Protein AF-A0A8E6EZZ9-F1 (afdb_monomer)

pLDDT: mean 71.55, std 16.79, range [27.94, 92.38]

Organism: NCBI:txid1123043

Nearest PDB structures (foldseek):
  5f4y-assembly1_A  TM=1.759E-01  e=3.821E+00  Homo sapiens

Radius of gyration: 21.79 Å; Cα contacts (8 Å, |Δi|>4): 211; chains: 1; bounding box: 52×50×62 Å

Secondary structure (DSSP, 8-state):
-PPP--SSTT--SSHHHHHHHHHTTTSHHHHHHHHHHHHHHHHHHHHHHHHHH--HHHHHHHHHHHHHHHHTTTTTT--GGG--HHHHHHHHHHHHHHHHHHHHTS------SS-------GGGTT--HHHHHHHHHHHHHHHHHHHHHHHHHHH---HHHHHHHHHH-TT--HHHHHHHHHHHHTS---HHHHHHHHHHHHHHHHHHHHHHHHHHTTS--HHHHHHHHHHTT-HHHHHHHHHHHHHHHHHH--

Foldseek 3Di:
DDDPPPPPLPLALPVVLLLVLLVCLVPPVSLVVLVVLCVLCLQLQLQLLCVQVVDNVVSVVLSVVLSVCSSNSLCNVPDSSPHYVLVVSVLSSLVSVLVVVVCVVPDDDDDDDHDPDRDPDPSSVPRDPVSSLQSSLVSLLVQLLVVLVVVCVVVVQCLSVLQVVCVVPVPDALQVSQVVVCVVSVHRGHSVNSVVSPVVSLLSSLVSSLVSLCVNSPNGDLVSSLVVCVSSVNNVSNVVNSVVVVVVVVVVVD

Structure (mmCIF, N/CA/C/O backbone):
data_AF-A0A8E6EZZ9-F1
#
_entry.id   AF-A0A8E6EZZ9-F1
#
loop_
_atom_site.group_PDB
_atom_site.id
_atom_site.type_symbol
_atom_site.label_atom_id
_atom_site.label_alt_id
_atom_site.label_comp_id
_atom_site.label_asym_id
_atom_site.label_entity_id
_atom_site.label_seq_id
_atom_site.pdbx_PDB_ins_code
_atom_site.Cartn_x
_atom_site.Cartn_y
_atom_site.Cartn_z
_atom_site.occupancy
_atom_site.B_iso_or_equiv
_atom_site.auth_seq_id
_atom_site.auth_comp_id
_atom_site.auth_asym_id
_atom_site.auth_atom_id
_atom_site.pdbx_PDB_model_num
ATOM 1 N N . MET A 1 1 ? 20.547 35.759 -5.762 1.00 32.03 1 MET A N 1
ATOM 2 C CA . MET A 1 1 ? 21.234 34.456 -5.624 1.00 32.03 1 MET A CA 1
ATOM 3 C C . MET A 1 1 ? 20.222 33.365 -5.923 1.00 32.03 1 MET A C 1
ATOM 5 O O . MET A 1 1 ? 19.242 33.298 -5.190 1.00 32.03 1 MET A O 1
ATOM 9 N N . PRO A 1 2 ? 20.380 32.578 -6.996 1.00 30.17 2 PRO A N 1
ATOM 10 C CA . PRO A 1 2 ? 19.513 31.434 -7.236 1.00 30.17 2 PRO A CA 1
ATOM 11 C C . PRO A 1 2 ? 19.897 30.315 -6.262 1.00 30.17 2 PRO A C 1
ATOM 13 O O . PRO A 1 2 ? 21.067 29.949 -6.152 1.00 30.17 2 PRO A O 1
ATOM 16 N N . ILE A 1 3 ? 18.913 29.819 -5.518 1.00 27.94 3 ILE A N 1
ATOM 17 C CA . ILE A 1 3 ? 19.055 28.654 -4.645 1.00 27.94 3 ILE A CA 1
ATOM 18 C C . ILE A 1 3 ? 19.320 27.451 -5.564 1.00 27.94 3 ILE A C 1
ATOM 20 O O . ILE A 1 3 ? 18.521 27.217 -6.474 1.00 27.94 3 ILE A O 1
ATOM 24 N N . PRO A 1 4 ? 20.431 26.713 -5.407 1.00 30.20 4 PRO A N 1
ATOM 25 C CA . PRO A 1 4 ? 20.703 25.556 -6.246 1.00 30.20 4 PRO A CA 1
ATOM 26 C C . PRO A 1 4 ? 19.628 24.491 -6.005 1.00 30.20 4 PRO A C 1
ATOM 28 O O . PRO A 1 4 ? 19.493 23.957 -4.906 1.00 30.20 4 PRO A O 1
ATOM 31 N N . ASN A 1 5 ? 18.875 24.189 -7.061 1.00 32.84 5 ASN A N 1
ATOM 32 C CA . ASN A 1 5 ? 17.742 23.264 -7.103 1.00 32.84 5 ASN A CA 1
ATOM 33 C C . ASN A 1 5 ? 18.183 21.780 -7.061 1.00 32.84 5 ASN A C 1
ATOM 35 O O . ASN A 1 5 ? 17.617 20.935 -7.743 1.00 32.84 5 ASN A O 1
ATOM 39 N N . ASN A 1 6 ? 19.239 21.466 -6.303 1.00 34.09 6 ASN A N 1
ATOM 40 C CA . ASN A 1 6 ? 19.975 20.198 -6.374 1.00 34.09 6 ASN A CA 1
ATOM 41 C C . ASN A 1 6 ? 19.848 19.344 -5.098 1.00 34.09 6 ASN A C 1
ATOM 43 O O . ASN A 1 6 ? 20.800 18.684 -4.691 1.00 34.09 6 ASN A O 1
ATOM 47 N N . ARG A 1 7 ? 18.697 19.406 -4.416 1.00 33.53 7 ARG A N 1
ATOM 48 C CA . ARG A 1 7 ? 18.411 18.587 -3.217 1.00 33.53 7 ARG A CA 1
ATOM 49 C C . ARG A 1 7 ? 17.156 17.716 -3.324 1.00 33.53 7 ARG A C 1
ATOM 51 O O . ARG A 1 7 ? 16.819 17.042 -2.365 1.00 33.53 7 ARG A O 1
ATOM 58 N N . LEU A 1 8 ? 16.494 17.701 -4.482 1.00 34.91 8 LEU A N 1
ATOM 59 C CA . LEU A 1 8 ? 15.301 16.877 -4.736 1.00 34.91 8 LEU A CA 1
ATOM 60 C C . LEU A 1 8 ? 15.611 15.624 -5.575 1.00 34.91 8 LEU A C 1
ATOM 62 O O . LEU A 1 8 ? 14.828 14.686 -5.595 1.00 34.91 8 LEU A O 1
ATOM 66 N N . SER A 1 9 ? 16.780 15.578 -6.221 1.00 32.00 9 SER A N 1
ATOM 67 C CA . SER A 1 9 ? 17.289 14.433 -6.992 1.00 32.00 9 SER A CA 1
ATOM 68 C C . SER A 1 9 ? 17.940 13.340 -6.130 1.00 32.00 9 SER A C 1
ATOM 70 O O . SER A 1 9 ? 18.427 12.353 -6.667 1.00 32.00 9 SER A O 1
ATOM 72 N N . ALA A 1 10 ? 17.950 13.502 -4.804 1.00 37.16 10 ALA A N 1
ATOM 73 C CA . ALA A 1 10 ? 18.562 12.564 -3.861 1.00 37.16 10 ALA A CA 1
ATOM 74 C C . ALA A 1 10 ? 17.533 11.824 -2.991 1.00 37.16 10 ALA A C 1
ATOM 76 O O . ALA A 1 10 ? 17.893 11.280 -1.952 1.00 37.16 10 ALA A O 1
ATOM 77 N N . ILE A 1 11 ? 16.259 11.814 -3.396 1.00 31.91 11 ILE A N 1
ATOM 78 C CA . ILE A 1 11 ? 15.216 11.050 -2.711 1.00 31.91 11 ILE A CA 1
ATOM 79 C C . ILE A 1 11 ? 15.359 9.599 -3.161 1.00 31.91 11 ILE A C 1
ATOM 81 O O . ILE A 1 11 ? 14.897 9.175 -4.221 1.00 31.91 11 ILE A O 1
ATOM 85 N N . ASN A 1 12 ? 16.135 8.878 -2.364 1.00 42.16 12 ASN A N 1
ATOM 86 C CA . ASN A 1 12 ? 16.573 7.518 -2.579 1.00 42.16 12 ASN A CA 1
ATOM 87 C C . ASN A 1 12 ? 15.378 6.589 -2.275 1.00 42.16 12 ASN A C 1
ATOM 89 O O . ASN A 1 12 ? 15.223 6.090 -1.167 1.00 42.16 12 ASN A O 1
ATOM 93 N N . THR A 1 13 ? 14.537 6.268 -3.267 1.00 47.09 13 THR A N 1
ATOM 94 C CA . THR A 1 13 ? 14.068 4.867 -3.343 1.00 47.09 13 THR A CA 1
ATOM 95 C C . THR A 1 13 ? 15.338 4.041 -3.272 1.00 47.09 13 THR A C 1
ATOM 97 O O . THR A 1 13 ? 16.182 4.338 -4.099 1.00 47.09 13 THR A O 1
ATOM 100 N N . SER A 1 14 ? 15.530 3.136 -2.307 1.00 52.50 14 SER A N 1
ATOM 101 C CA . SER A 1 14 ? 16.819 2.504 -1.951 1.00 52.50 14 SER A CA 1
ATOM 102 C C . SER A 1 14 ? 17.581 1.861 -3.129 1.00 52.50 14 SER A C 1
ATOM 104 O O . SER A 1 14 ? 17.707 0.649 -3.294 1.00 52.50 14 SER A O 1
ATOM 106 N N . TRP A 1 15 ? 18.124 2.724 -3.981 1.00 53.91 15 TRP A N 1
ATOM 107 C CA . TRP A 1 15 ? 18.680 2.452 -5.296 1.00 53.91 15 TRP A CA 1
ATOM 108 C C . TRP A 1 15 ? 20.009 1.748 -5.141 1.00 53.91 15 TRP A C 1
ATOM 110 O O . TRP A 1 15 ? 20.355 0.867 -5.919 1.00 53.91 15 TRP A O 1
ATOM 120 N N . GLN A 1 16 ? 20.745 2.130 -4.099 1.00 53.28 16 GLN A N 1
ATOM 121 C CA . GLN A 1 16 ? 21.989 1.490 -3.713 1.00 53.28 16 GLN A CA 1
ATOM 122 C C . GLN A 1 16 ? 21.763 0.034 -3.309 1.00 53.28 16 GLN A C 1
ATOM 124 O O . GLN A 1 16 ? 22.582 -0.802 -3.672 1.00 53.28 16 GLN A O 1
ATOM 129 N N . GLN A 1 17 ? 20.652 -0.290 -2.642 1.00 58.03 17 GLN A N 1
ATOM 130 C CA . GLN A 1 17 ? 20.351 -1.666 -2.248 1.00 58.03 17 GLN A CA 1
ATOM 131 C C . GLN A 1 17 ? 19.795 -2.489 -3.414 1.00 58.03 17 GLN A C 1
ATOM 133 O O . GLN A 1 17 ? 20.215 -3.625 -3.593 1.00 58.03 17 GLN A O 1
ATOM 138 N N . ILE A 1 18 ? 18.949 -1.913 -4.278 1.00 59.53 18 ILE A N 1
ATOM 139 C CA . ILE A 1 18 ? 18.488 -2.574 -5.516 1.00 59.53 18 ILE A CA 1
ATOM 140 C C . ILE A 1 18 ? 19.665 -2.829 -6.470 1.00 59.53 18 ILE A C 1
ATOM 142 O O . ILE A 1 18 ? 19.747 -3.876 -7.116 1.00 59.53 18 ILE A O 1
ATOM 146 N N . ARG A 1 19 ? 20.606 -1.884 -6.553 1.00 61.38 19 ARG A N 1
ATOM 147 C CA . ARG A 1 19 ? 21.839 -2.027 -7.330 1.00 61.38 19 ARG A CA 1
ATOM 148 C C . ARG A 1 19 ? 22.789 -3.038 -6.698 1.00 61.38 19 ARG A C 1
ATOM 150 O O . ARG A 1 19 ? 23.360 -3.833 -7.432 1.00 61.38 19 ARG A O 1
ATOM 157 N N . ALA A 1 20 ? 22.937 -3.041 -5.373 1.00 61.84 20 ALA A N 1
ATOM 158 C CA . ALA A 1 20 ? 23.712 -4.055 -4.662 1.00 61.84 20 ALA A CA 1
ATOM 159 C C . ALA A 1 20 ? 23.122 -5.452 -4.898 1.00 61.84 20 ALA A C 1
ATOM 161 O O . ALA A 1 20 ? 23.836 -6.328 -5.361 1.00 61.84 20 ALA A O 1
ATOM 162 N N . ALA A 1 21 ? 21.806 -5.623 -4.743 1.00 63.06 21 ALA A N 1
ATOM 163 C CA . ALA A 1 21 ? 21.106 -6.875 -5.027 1.00 63.06 21 ALA A CA 1
ATOM 164 C C . ALA A 1 21 ? 21.245 -7.332 -6.491 1.00 63.06 21 ALA A C 1
ATOM 166 O O . ALA A 1 21 ? 21.372 -8.525 -6.749 1.00 63.06 21 ALA A O 1
ATOM 167 N N . ASN A 1 22 ? 21.261 -6.401 -7.454 1.00 62.62 22 ASN A N 1
ATOM 168 C CA . ASN A 1 22 ? 21.508 -6.708 -8.870 1.00 62.62 22 ASN A CA 1
ATOM 169 C C . ASN A 1 22 ? 22.978 -7.032 -9.184 1.00 62.62 22 ASN A C 1
ATOM 171 O O . ASN A 1 22 ? 23.252 -7.872 -10.044 1.00 62.62 22 ASN A O 1
ATOM 175 N N . ASN A 1 23 ? 23.925 -6.363 -8.524 1.00 64.19 23 ASN A N 1
ATOM 176 C CA . ASN A 1 23 ? 25.354 -6.659 -8.647 1.00 64.19 23 ASN A CA 1
ATOM 177 C C . ASN A 1 23 ? 25.674 -8.031 -8.040 1.00 64.19 23 ASN A C 1
ATOM 179 O O . ASN A 1 23 ? 26.426 -8.799 -8.633 1.00 64.19 23 ASN A O 1
ATOM 183 N N . ASP A 1 24 ? 25.014 -8.352 -6.931 1.00 66.44 24 ASP A N 1
ATOM 184 C CA . ASP A 1 24 ? 25.111 -9.606 -6.194 1.00 66.44 24 ASP A CA 1
ATOM 185 C C . ASP A 1 24 ? 24.019 -10.607 -6.610 1.00 66.44 24 ASP A C 1
ATOM 187 O O . ASP A 1 24 ? 23.709 -11.531 -5.865 1.00 66.44 24 ASP A O 1
ATOM 191 N N . ALA A 1 25 ? 23.421 -10.468 -7.801 1.00 62.41 25 ALA A N 1
ATOM 192 C CA . ALA A 1 25 ? 22.341 -11.352 -8.272 1.00 62.41 25 ALA A CA 1
ATOM 193 C C . ALA A 1 25 ? 22.774 -12.827 -8.425 1.00 62.41 25 ALA A C 1
ATOM 195 O O . ALA A 1 25 ? 21.942 -13.730 -8.564 1.00 62.41 25 ALA A O 1
ATOM 196 N N . ASP A 1 26 ? 24.081 -13.082 -8.404 1.00 65.62 26 ASP A N 1
ATOM 197 C CA . ASP A 1 26 ? 24.664 -14.421 -8.388 1.00 65.62 26 ASP A CA 1
ATOM 198 C C . ASP A 1 26 ? 24.813 -14.988 -6.961 1.00 65.62 26 ASP A C 1
ATOM 200 O O . ASP A 1 26 ? 24.981 -16.199 -6.801 1.00 65.62 26 ASP A O 1
ATOM 204 N N . LEU A 1 27 ? 24.678 -14.146 -5.929 1.00 73.12 27 LEU A N 1
ATOM 205 C CA . LEU A 1 27 ? 24.668 -14.524 -4.517 1.00 73.12 27 LEU A CA 1
ATOM 206 C C . LEU A 1 27 ? 23.234 -14.819 -4.019 1.00 73.12 27 LEU A C 1
ATOM 208 O O . LEU A 1 27 ? 22.269 -14.199 -4.483 1.00 73.12 27 LEU A O 1
ATOM 212 N N . PRO A 1 28 ? 23.057 -15.751 -3.061 1.00 70.44 28 PRO A N 1
ATOM 213 C CA . PRO A 1 28 ? 21.750 -16.067 -2.472 1.00 70.44 28 PRO A CA 1
ATOM 214 C C . PRO A 1 28 ? 21.018 -14.850 -1.887 1.00 70.44 28 PRO A C 1
ATOM 216 O O . PRO A 1 28 ? 19.799 -14.723 -2.030 1.00 70.44 28 PRO A O 1
ATOM 219 N N . GLU A 1 29 ? 21.754 -13.939 -1.260 1.00 66.81 29 GLU A N 1
ATOM 220 C CA . GLU A 1 29 ? 21.230 -12.739 -0.612 1.00 66.81 29 GLU A CA 1
ATOM 221 C C . GLU A 1 29 ? 20.694 -11.739 -1.645 1.00 66.81 29 GLU A C 1
ATOM 223 O O . GLU A 1 29 ? 19.571 -11.250 -1.506 1.00 66.81 29 GLU A O 1
ATOM 228 N N . GLY A 1 30 ? 21.442 -11.504 -2.730 1.00 67.62 30 GLY A N 1
ATOM 229 C CA . GLY A 1 30 ? 21.012 -10.632 -3.826 1.00 67.62 30 GLY A CA 1
ATOM 230 C C . GLY A 1 30 ? 19.779 -11.173 -4.548 1.00 67.62 30 GLY A C 1
ATOM 231 O O . GLY A 1 30 ? 18.834 -10.429 -4.809 1.00 67.62 30 GLY A O 1
ATOM 232 N N . ARG A 1 31 ? 19.711 -12.494 -4.776 1.00 70.12 31 ARG A N 1
ATOM 233 C CA . ARG A 1 31 ? 18.505 -13.139 -5.332 1.00 70.12 31 ARG A CA 1
ATOM 234 C C . ARG A 1 31 ? 17.294 -12.988 -4.427 1.00 70.12 31 ARG A C 1
ATOM 236 O O . ARG A 1 31 ? 16.209 -12.713 -4.926 1.00 70.12 31 ARG A O 1
ATOM 243 N N . THR A 1 32 ? 17.469 -13.160 -3.120 1.00 70.44 32 THR A N 1
ATOM 244 C CA . THR A 1 32 ? 16.378 -13.017 -2.146 1.00 70.44 32 THR A CA 1
ATOM 245 C C . THR A 1 32 ? 15.826 -11.592 -2.157 1.00 70.44 32 THR A C 1
ATOM 247 O O . THR A 1 32 ? 14.614 -11.408 -2.229 1.00 70.44 32 THR A O 1
ATOM 250 N N . ALA A 1 33 ? 16.702 -10.586 -2.186 1.00 67.69 33 ALA A N 1
ATOM 251 C CA . ALA A 1 33 ? 16.294 -9.188 -2.294 1.00 67.69 33 ALA A CA 1
ATOM 252 C C . ALA A 1 33 ? 15.564 -8.891 -3.620 1.00 67.69 33 ALA A C 1
ATOM 254 O O . ALA A 1 33 ? 14.541 -8.211 -3.623 1.00 67.69 33 ALA A O 1
ATOM 255 N N . LEU A 1 34 ? 16.028 -9.444 -4.749 1.00 71.44 34 LEU A N 1
ATOM 256 C CA . LEU A 1 34 ? 15.337 -9.306 -6.039 1.00 71.44 34 LEU A CA 1
ATOM 257 C C . LEU A 1 34 ? 13.950 -9.962 -6.039 1.00 71.44 34 LEU A C 1
ATOM 259 O O . LEU A 1 34 ? 13.014 -9.395 -6.598 1.00 71.44 34 LEU A O 1
ATOM 263 N N . TRP A 1 35 ? 13.802 -11.121 -5.397 1.00 74.50 35 TRP A N 1
ATOM 264 C CA . TRP A 1 35 ? 12.505 -11.777 -5.230 1.00 74.50 35 TRP A CA 1
ATOM 265 C C . TRP A 1 35 ? 11.544 -10.949 -4.381 1.00 74.50 35 TRP A C 1
ATOM 267 O O . TRP A 1 35 ? 10.403 -10.763 -4.789 1.00 74.50 35 TRP A O 1
ATOM 277 N N . GLN A 1 36 ? 12.009 -10.385 -3.266 1.00 70.56 36 GLN A N 1
ATOM 278 C CA . GLN A 1 36 ? 11.193 -9.501 -2.426 1.00 70.56 36 GLN A CA 1
ATOM 279 C C . GLN A 1 36 ? 10.719 -8.265 -3.197 1.00 70.56 36 GLN A C 1
ATOM 281 O O . GLN A 1 36 ? 9.556 -7.884 -3.106 1.00 70.56 36 GLN A O 1
ATOM 286 N N . LEU A 1 37 ? 11.591 -7.666 -4.013 1.00 70.69 37 LEU A N 1
ATOM 287 C CA . LEU A 1 37 ? 11.214 -6.550 -4.882 1.00 70.69 37 LEU A CA 1
ATOM 288 C C . LEU A 1 37 ? 10.193 -6.982 -5.942 1.00 70.69 37 LEU A C 1
ATOM 290 O O . LEU A 1 37 ? 9.255 -6.242 -6.232 1.00 70.69 37 LEU A O 1
ATOM 294 N N . LEU A 1 38 ? 10.343 -8.175 -6.518 1.00 75.75 38 LEU A N 1
ATOM 295 C CA . LEU A 1 38 ? 9.386 -8.689 -7.492 1.00 75.75 38 LEU A CA 1
ATOM 296 C C . LEU A 1 38 ? 8.020 -8.982 -6.857 1.00 75.75 38 LEU A C 1
ATOM 298 O O . LEU A 1 38 ? 7.011 -8.611 -7.444 1.00 75.75 38 LEU A O 1
ATOM 302 N N . GLU A 1 39 ? 7.965 -9.588 -5.670 1.00 73.62 39 GLU A N 1
ATOM 303 C CA . GLU A 1 39 ? 6.711 -9.800 -4.927 1.00 73.62 39 GLU A CA 1
ATOM 304 C C . GLU A 1 39 ? 6.018 -8.470 -4.623 1.00 73.62 39 GLU A C 1
ATOM 306 O O . GLU A 1 39 ? 4.806 -8.322 -4.771 1.00 73.62 39 GLU A O 1
ATOM 311 N N . LEU A 1 40 ? 6.814 -7.472 -4.263 1.00 68.12 40 LEU A N 1
ATOM 312 C CA . LEU A 1 40 ? 6.332 -6.158 -3.898 1.00 68.12 40 LEU A CA 1
ATOM 313 C C . LEU A 1 40 ? 5.787 -5.354 -5.085 1.00 68.12 40 LEU A C 1
ATOM 315 O O . LEU A 1 40 ? 4.769 -4.670 -4.963 1.00 68.12 40 LEU A O 1
ATOM 319 N N . TYR A 1 41 ? 6.473 -5.384 -6.225 1.00 71.69 41 TYR A N 1
ATOM 320 C CA . TYR A 1 41 ? 6.090 -4.590 -7.393 1.00 71.69 41 TYR A CA 1
ATOM 321 C C . TYR A 1 41 ? 5.258 -5.376 -8.410 1.00 71.69 41 TYR A C 1
ATOM 323 O O . TYR A 1 41 ? 4.584 -4.756 -9.231 1.00 71.69 41 TYR A O 1
ATOM 331 N N . GLY A 1 42 ? 5.252 -6.707 -8.339 1.00 74.38 42 GLY A N 1
ATOM 332 C CA . GLY A 1 42 ? 4.592 -7.601 -9.291 1.00 74.38 42 GLY A CA 1
ATOM 333 C C . GLY A 1 42 ? 3.101 -7.319 -9.435 1.00 74.38 42 GLY A C 1
ATOM 334 O O . GLY A 1 42 ? 2.635 -7.103 -10.550 1.00 74.38 42 GLY A O 1
ATOM 335 N N . GLY A 1 43 ? 2.373 -7.186 -8.321 1.00 75.69 43 GLY A N 1
ATOM 336 C CA . GLY A 1 43 ? 0.933 -6.894 -8.356 1.00 75.69 43 GLY A CA 1
ATOM 337 C C . GLY A 1 43 ? 0.599 -5.558 -9.035 1.00 75.69 43 GLY A C 1
ATOM 338 O O . GLY A 1 43 ? -0.331 -5.466 -9.840 1.00 75.69 43 GLY A O 1
ATOM 339 N N . ALA A 1 44 ? 1.402 -4.520 -8.784 1.00 76.06 44 ALA A N 1
ATOM 340 C CA . ALA A 1 44 ? 1.231 -3.227 -9.444 1.00 76.06 44 ALA A CA 1
ATOM 341 C C . ALA A 1 44 ? 1.583 -3.284 -10.940 1.00 76.06 44 ALA A C 1
ATOM 343 O O . ALA A 1 44 ? 0.889 -2.674 -11.755 1.00 76.06 44 ALA A O 1
ATOM 344 N N . VAL A 1 45 ? 2.631 -4.033 -11.300 1.00 81.38 45 VAL A N 1
ATOM 345 C CA . VAL A 1 45 ? 3.044 -4.270 -12.690 1.00 81.38 45 VAL A CA 1
ATOM 346 C C . VAL A 1 45 ? 1.944 -4.998 -13.463 1.00 81.38 45 VAL A C 1
ATOM 348 O O . VAL A 1 45 ? 1.568 -4.543 -14.540 1.00 81.38 45 VAL A O 1
ATOM 351 N N . GLU A 1 46 ? 1.386 -6.074 -12.910 1.00 82.38 46 GLU A N 1
ATOM 352 C CA . GLU A 1 46 ? 0.308 -6.849 -13.533 1.00 82.38 46 GLU A CA 1
ATOM 353 C C . GLU A 1 46 ? -0.943 -6.000 -13.776 1.00 82.38 46 GLU A C 1
ATOM 355 O O . GLU A 1 46 ? -1.451 -5.959 -14.898 1.00 82.38 46 GLU A O 1
ATOM 360 N N . ARG A 1 47 ? -1.412 -5.254 -12.762 1.00 79.31 47 ARG A N 1
ATOM 361 C CA . ARG A 1 47 ? -2.577 -4.359 -12.915 1.00 79.31 47 ARG A CA 1
ATOM 362 C C . ARG A 1 47 ? -2.347 -3.293 -13.970 1.00 79.31 47 ARG A C 1
ATOM 364 O O . ARG A 1 47 ? -3.241 -3.005 -14.767 1.00 79.31 47 ARG A O 1
ATOM 371 N N . TYR A 1 48 ? -1.155 -2.711 -13.973 1.00 80.62 48 TYR A N 1
ATOM 372 C CA . TYR A 1 48 ? -0.791 -1.713 -14.959 1.00 80.62 48 TYR A CA 1
ATOM 373 C C . TYR A 1 48 ? -0.772 -2.307 -16.376 1.00 80.62 48 TYR A C 1
ATOM 375 O O . TYR A 1 48 ? -1.367 -1.730 -17.288 1.00 80.62 48 TYR A O 1
ATOM 383 N N . LEU A 1 49 ? -0.145 -3.473 -16.568 1.00 84.12 49 LEU A N 1
ATOM 384 C CA . LEU A 1 49 ? -0.097 -4.157 -17.861 1.00 84.12 49 LEU A CA 1
ATOM 385 C C . LEU A 1 49 ? -1.504 -4.514 -18.346 1.00 84.12 49 LEU A C 1
ATOM 387 O O . LEU A 1 49 ? -1.831 -4.232 -19.499 1.00 84.12 49 LEU A O 1
ATOM 391 N N . LEU A 1 50 ? -2.360 -5.035 -17.464 1.00 83.00 50 LEU A N 1
ATOM 392 C CA . LEU A 1 50 ? -3.754 -5.345 -17.778 1.00 83.00 50 LEU A CA 1
ATOM 393 C C . LEU A 1 50 ? -4.520 -4.104 -18.254 1.00 83.00 50 LEU A C 1
ATOM 395 O O . LEU A 1 50 ? -5.216 -4.162 -19.268 1.00 83.00 50 LEU A O 1
ATOM 399 N N . GLY A 1 51 ? -4.352 -2.965 -17.577 1.00 78.75 51 GLY A N 1
ATOM 400 C CA . GLY A 1 51 ? -4.955 -1.697 -17.992 1.00 78.75 51 GLY A CA 1
ATOM 401 C C . GLY A 1 51 ? -4.412 -1.171 -19.326 1.00 78.75 51 GLY A C 1
ATOM 402 O O . GLY A 1 51 ? -5.179 -0.668 -20.153 1.00 78.75 51 GLY A O 1
ATOM 403 N N . ALA A 1 52 ? -3.105 -1.318 -19.555 1.00 79.62 52 ALA A N 1
ATOM 404 C CA . ALA A 1 52 ? -2.416 -0.806 -20.736 1.00 79.62 52 ALA A CA 1
ATOM 405 C C . ALA A 1 52 ? -2.701 -1.626 -22.004 1.00 79.62 52 ALA A C 1
ATOM 407 O O . ALA A 1 52 ? -2.898 -1.050 -23.075 1.00 79.62 52 ALA A O 1
ATOM 408 N N . VAL A 1 53 ? -2.732 -2.959 -21.907 1.00 82.69 53 VAL A N 1
ATOM 409 C CA . VAL A 1 53 ? -2.960 -3.840 -23.066 1.00 82.69 53 VAL A CA 1
ATOM 410 C C . VAL A 1 53 ? -4.409 -4.293 -23.221 1.00 82.69 53 VAL A C 1
ATOM 412 O O . VAL A 1 53 ? -4.785 -4.728 -24.308 1.00 82.69 53 VAL A O 1
ATOM 415 N N . ARG A 1 54 ? -5.232 -4.173 -22.167 1.00 81.44 54 ARG A N 1
ATOM 416 C CA . ARG A 1 54 ? -6.645 -4.601 -22.130 1.00 81.44 54 ARG A CA 1
ATOM 417 C C . ARG A 1 54 ? -6.859 -6.042 -22.607 1.00 81.44 54 ARG A C 1
ATOM 419 O O . ARG A 1 54 ? -7.872 -6.358 -23.226 1.00 81.44 54 ARG A O 1
ATOM 426 N N . ASN A 1 55 ? -5.882 -6.901 -22.342 1.00 82.69 55 ASN A N 1
ATOM 427 C CA . ASN A 1 55 ? -5.870 -8.309 -22.705 1.00 82.69 55 ASN A CA 1
ATOM 428 C C . ASN A 1 55 ? -5.160 -9.070 -21.581 1.00 82.69 55 ASN A C 1
ATOM 430 O O . ASN A 1 55 ? -4.018 -8.751 -21.262 1.00 82.69 55 ASN A O 1
ATOM 434 N N . GLU A 1 56 ? -5.861 -10.021 -20.969 1.00 85.19 56 GLU A N 1
ATOM 435 C CA . GLU A 1 56 ? -5.392 -10.751 -19.790 1.00 85.19 56 GLU A CA 1
ATOM 436 C C . GLU A 1 56 ? -4.207 -11.667 -20.110 1.00 85.19 56 GLU A C 1
ATOM 438 O O . GLU A 1 56 ? -3.165 -11.549 -19.467 1.00 85.19 56 GLU A O 1
ATOM 443 N N . ASP A 1 57 ? -4.318 -12.479 -21.165 1.00 84.25 57 ASP A N 1
ATOM 444 C CA . ASP A 1 57 ? -3.251 -13.387 -21.601 1.00 84.25 57 ASP A CA 1
ATOM 445 C C . ASP A 1 57 ? -1.963 -12.616 -21.921 1.00 84.25 57 ASP A C 1
ATOM 447 O O . ASP A 1 57 ? -0.870 -12.974 -21.479 1.00 84.25 57 ASP A O 1
ATOM 451 N N . LEU A 1 58 ? -2.093 -11.500 -22.645 1.00 82.88 58 LEU A N 1
ATOM 452 C CA . LEU A 1 58 ? -0.956 -10.661 -23.009 1.00 82.88 58 LEU A CA 1
ATOM 453 C C . LEU A 1 58 ? -0.366 -9.924 -21.799 1.00 82.88 58 LEU A C 1
ATOM 455 O O . LEU A 1 58 ? 0.850 -9.768 -21.700 1.00 82.88 58 LEU A O 1
ATOM 459 N N . ALA A 1 59 ? -1.200 -9.449 -20.874 1.00 85.25 59 ALA A N 1
ATOM 460 C CA . ALA A 1 59 ? -0.712 -8.822 -19.651 1.00 85.25 59 ALA A CA 1
ATOM 461 C C . ALA A 1 59 ? 0.101 -9.815 -18.813 1.00 85.25 59 ALA A C 1
ATOM 463 O O . ALA A 1 59 ? 1.167 -9.456 -18.311 1.00 85.25 59 ALA A O 1
ATOM 464 N N . GLN A 1 60 ? -0.364 -11.063 -18.721 1.00 85.81 60 GLN A N 1
ATOM 465 C CA . GLN A 1 60 ? 0.333 -12.128 -18.014 1.00 85.81 60 GLN A CA 1
ATOM 466 C C . GLN A 1 60 ? 1.658 -12.497 -18.696 1.00 85.81 60 GLN A C 1
ATOM 468 O O . GLN A 1 60 ? 2.673 -12.634 -18.014 1.00 85.81 60 GLN A O 1
ATOM 473 N N . GLU A 1 61 ? 1.684 -12.601 -20.028 1.00 87.12 61 GLU A N 1
ATOM 474 C CA . GLU A 1 61 ? 2.916 -12.838 -20.793 1.00 87.12 61 GLU A CA 1
ATOM 475 C C . GLU A 1 61 ? 3.951 -11.731 -20.538 1.00 87.12 61 GLU A C 1
ATOM 477 O O . GLU A 1 61 ? 5.097 -12.008 -20.181 1.00 87.12 61 GLU A O 1
ATOM 482 N N . LEU A 1 62 ? 3.538 -10.463 -20.623 1.00 86.62 62 LEU A N 1
ATOM 483 C CA . LEU A 1 62 ? 4.419 -9.319 -20.374 1.00 86.62 62 LEU A CA 1
ATOM 484 C C . LEU A 1 62 ? 4.895 -9.243 -18.916 1.00 86.62 62 LEU A C 1
ATOM 486 O O . LEU A 1 62 ? 6.038 -8.850 -18.670 1.00 86.62 62 LEU A O 1
ATOM 490 N N . ALA A 1 63 ? 4.058 -9.631 -17.950 1.00 86.00 63 ALA A N 1
ATOM 491 C CA . ALA A 1 63 ? 4.436 -9.693 -16.540 1.00 86.00 63 ALA A CA 1
ATOM 492 C C . ALA A 1 63 ? 5.490 -10.782 -16.288 1.00 86.00 63 ALA A C 1
ATOM 494 O O . ALA A 1 63 ? 6.466 -10.5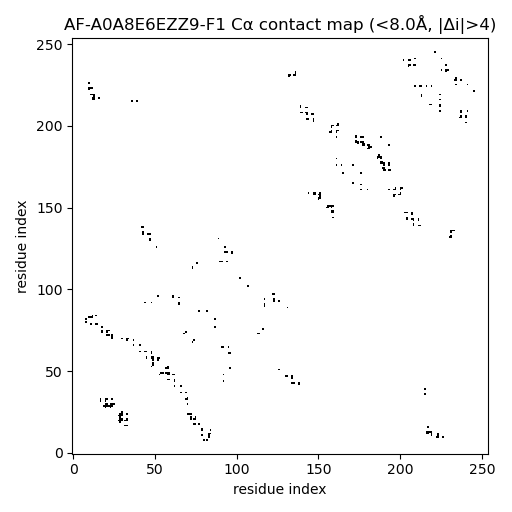51 -15.570 1.00 86.00 63 ALA A O 1
ATOM 495 N N . GLN A 1 64 ? 5.351 -11.942 -16.935 1.00 86.00 64 GLN A N 1
ATOM 496 C CA . GLN A 1 64 ? 6.355 -13.005 -16.887 1.00 86.00 64 GLN A CA 1
ATOM 497 C C . GLN A 1 64 ? 7.666 -12.576 -17.554 1.00 86.00 64 GLN A C 1
ATOM 499 O O . GLN A 1 64 ? 8.739 -12.795 -16.989 1.00 86.00 64 GLN A O 1
ATOM 504 N N . GLU A 1 65 ? 7.606 -11.927 -18.721 1.00 86.94 65 GLU A N 1
ATOM 505 C CA . GLU A 1 65 ? 8.796 -11.371 -19.376 1.00 86.94 65 GLU A CA 1
ATOM 506 C C . GLU A 1 65 ? 9.505 -10.350 -18.480 1.00 86.94 65 GLU A C 1
ATOM 508 O O . GLU A 1 65 ? 10.732 -10.398 -18.341 1.00 86.94 65 GLU A O 1
ATOM 513 N N . PHE A 1 66 ? 8.742 -9.470 -17.826 1.00 86.00 66 PHE A N 1
ATOM 514 C CA . PHE A 1 66 ? 9.265 -8.530 -16.841 1.00 86.00 66 PHE A CA 1
ATOM 515 C C . PHE A 1 66 ? 9.955 -9.257 -15.684 1.00 86.00 66 PHE A C 1
ATOM 517 O O . PHE A 1 66 ? 11.114 -8.963 -15.407 1.00 86.00 66 PHE A O 1
ATOM 524 N N . ALA A 1 67 ? 9.303 -10.237 -15.052 1.00 83.56 67 ALA A N 1
ATOM 525 C CA . ALA A 1 67 ? 9.870 -11.007 -13.943 1.00 83.56 67 ALA A CA 1
ATOM 526 C C . ALA A 1 67 ? 11.174 -11.725 -14.331 1.00 83.56 67 ALA A C 1
ATOM 528 O O . ALA A 1 67 ? 12.162 -11.701 -13.595 1.00 83.56 67 ALA A O 1
ATOM 529 N N . VAL A 1 68 ? 11.212 -12.330 -15.520 1.00 83.19 68 VAL A N 1
ATOM 530 C CA . VAL A 1 68 ? 12.407 -13.010 -16.034 1.00 83.19 68 VAL A CA 1
ATOM 531 C C . VAL A 1 68 ? 13.535 -12.017 -16.300 1.00 83.19 68 VAL A C 1
ATOM 533 O O . VAL A 1 68 ? 14.679 -12.288 -15.933 1.00 83.19 68 VAL A O 1
ATOM 536 N N . ALA A 1 69 ? 13.239 -10.875 -16.925 1.00 77.00 69 ALA A N 1
ATOM 537 C CA . ALA A 1 69 ? 14.213 -9.803 -17.110 1.00 77.00 69 ALA A CA 1
ATOM 538 C C . ALA A 1 69 ? 14.726 -9.281 -15.760 1.00 77.00 69 ALA A C 1
ATOM 540 O O . ALA A 1 69 ? 15.926 -9.038 -15.605 1.00 77.00 69 ALA A O 1
ATOM 541 N N . PHE A 1 70 ? 13.826 -9.196 -14.779 1.00 75.25 70 PHE A N 1
ATOM 542 C CA . PHE A 1 70 ? 14.110 -8.708 -13.442 1.00 75.25 70 PHE A CA 1
ATOM 543 C C . PHE A 1 70 ? 15.122 -9.572 -12.711 1.00 75.25 70 PHE A C 1
ATOM 545 O O . PHE A 1 70 ? 16.173 -9.097 -12.286 1.00 75.25 70 PHE A O 1
ATOM 552 N N . LEU A 1 71 ? 14.849 -10.869 -12.658 1.00 74.88 71 LEU A N 1
ATOM 553 C CA . LEU A 1 71 ? 15.689 -11.836 -11.963 1.00 74.88 71 LEU A CA 1
ATOM 554 C C . LEU A 1 71 ? 17.008 -12.128 -12.694 1.00 74.88 71 LEU A C 1
ATOM 556 O O . LEU A 1 71 ? 17.976 -12.542 -12.065 1.00 74.88 71 LEU A O 1
ATOM 560 N N . LYS A 1 72 ? 17.078 -11.904 -14.014 1.00 72.12 72 LYS A N 1
ATOM 561 C CA . LYS A 1 72 ? 18.312 -12.078 -14.806 1.00 72.12 72 LYS A CA 1
ATOM 562 C C . LYS A 1 72 ? 19.272 -10.889 -14.725 1.00 72.12 72 LYS A C 1
ATOM 564 O O . LYS A 1 72 ? 20.310 -10.907 -15.386 1.00 72.12 72 LYS A O 1
ATOM 569 N N . GLY A 1 73 ? 18.949 -9.863 -13.939 1.00 63.03 73 GLY A N 1
ATOM 570 C CA . GLY A 1 73 ? 19.816 -8.703 -13.770 1.00 63.03 73 GLY A CA 1
ATOM 571 C C . GLY A 1 73 ? 19.864 -7.811 -15.008 1.00 63.03 73 GLY A C 1
ATOM 572 O O . GLY A 1 73 ? 20.884 -7.167 -15.256 1.00 63.03 73 GLY A O 1
ATOM 573 N N . ALA A 1 74 ? 18.765 -7.717 -15.772 1.00 59.31 74 ALA A N 1
ATOM 574 C CA . ALA A 1 74 ? 18.634 -6.747 -16.868 1.00 59.31 74 ALA A CA 1
ATOM 575 C C . ALA A 1 74 ? 18.836 -5.286 -16.409 1.00 59.31 74 ALA A C 1
ATOM 577 O O . ALA A 1 74 ? 18.932 -4.374 -17.225 1.00 59.31 74 ALA A O 1
ATOM 578 N N . PHE A 1 75 ? 18.920 -5.064 -15.097 1.00 60.28 75 PHE A N 1
ATOM 579 C CA . PHE A 1 75 ? 19.034 -3.766 -14.448 1.00 60.28 75 PHE A CA 1
ATOM 580 C C . PHE A 1 75 ? 20.406 -3.508 -13.830 1.00 60.28 75 PHE A C 1
ATOM 582 O O . PHE A 1 75 ? 20.560 -2.555 -13.070 1.00 60.28 75 PHE A O 1
ATOM 589 N N . LYS A 1 76 ? 21.429 -4.297 -14.188 1.00 56.84 76 LYS A N 1
ATOM 590 C CA . LYS A 1 76 ? 22.833 -3.982 -13.858 1.00 56.84 76 LYS A CA 1
ATOM 591 C C . LYS A 1 76 ? 23.250 -2.576 -14.340 1.00 56.84 76 LYS A C 1
ATOM 593 O O . LYS A 1 76 ? 24.141 -1.974 -13.749 1.00 56.84 76 LYS A O 1
ATOM 598 N N . GLY A 1 77 ? 22.581 -2.038 -15.368 1.00 51.41 77 GLY A N 1
ATOM 599 C CA . GLY A 1 77 ? 22.761 -0.672 -15.883 1.00 51.41 77 GLY A CA 1
ATOM 600 C C . GLY A 1 77 ? 21.820 0.394 -15.300 1.00 51.41 77 GLY A C 1
ATOM 601 O O . GLY A 1 77 ? 21.799 1.511 -15.806 1.00 51.41 77 GLY A O 1
ATOM 602 N N . ALA A 1 78 ? 21.011 0.080 -14.284 1.00 54.31 78 ALA A N 1
ATOM 603 C CA . ALA A 1 78 ? 20.086 1.050 -13.707 1.00 54.31 78 ALA A CA 1
ATOM 604 C C . ALA A 1 78 ? 20.858 2.120 -12.907 1.00 54.31 78 ALA A C 1
ATOM 606 O O . ALA A 1 78 ? 21.535 1.809 -11.924 1.00 54.31 78 ALA A O 1
ATOM 607 N N . ASP A 1 79 ? 20.793 3.374 -13.365 1.00 52.88 79 ASP A N 1
ATOM 608 C CA . ASP A 1 79 ? 21.515 4.507 -12.780 1.00 52.88 79 ASP A CA 1
ATOM 609 C C . ASP A 1 79 ? 20.646 5.231 -11.732 1.00 52.88 79 ASP A C 1
ATOM 611 O O . ASP A 1 79 ? 19.615 5.805 -12.099 1.00 52.88 79 ASP A O 1
ATOM 615 N N . PRO A 1 80 ? 21.071 5.275 -10.454 1.00 50.53 80 PRO A N 1
ATOM 616 C CA . PRO A 1 80 ? 20.382 6.010 -9.392 1.00 50.53 80 PRO A CA 1
ATOM 617 C C . PRO A 1 80 ? 20.196 7.507 -9.671 1.00 50.53 80 PRO A C 1
ATOM 619 O O . PRO A 1 80 ? 19.324 8.135 -9.082 1.00 50.53 80 PRO A O 1
ATOM 622 N N . ASN A 1 81 ? 21.004 8.097 -10.558 1.00 50.91 81 ASN A N 1
ATOM 623 C CA . ASN A 1 81 ? 20.913 9.519 -10.897 1.00 50.91 81 ASN A CA 1
ATOM 624 C C . ASN A 1 81 ? 19.849 9.824 -11.965 1.00 50.91 81 ASN A C 1
ATOM 626 O O . ASN A 1 81 ? 19.622 10.994 -12.271 1.00 50.91 81 ASN A O 1
ATOM 630 N N . ARG A 1 82 ? 19.212 8.802 -12.562 1.00 50.56 82 ARG A N 1
ATOM 631 C CA . ARG A 1 82 ? 18.249 8.969 -13.667 1.00 50.56 82 ARG A CA 1
ATOM 632 C C . ARG A 1 82 ? 16.781 9.096 -13.242 1.00 50.56 82 ARG A C 1
ATOM 634 O O . ARG A 1 82 ? 15.942 9.315 -14.108 1.00 50.56 82 ARG A O 1
ATOM 641 N N . GLY A 1 83 ? 16.453 8.998 -11.954 1.00 55.66 83 GLY A N 1
ATOM 642 C CA . GLY A 1 83 ? 15.081 9.183 -11.459 1.00 55.66 83 GLY A CA 1
ATOM 643 C C . GLY A 1 83 ? 14.703 8.192 -10.362 1.00 55.66 83 GLY A C 1
ATOM 644 O O . GLY A 1 83 ? 15.574 7.567 -9.766 1.00 55.66 83 GLY A O 1
ATOM 645 N N . ARG A 1 84 ? 13.406 8.038 -10.069 1.00 65.88 84 ARG A N 1
ATOM 646 C CA . ARG A 1 84 ? 12.924 7.083 -9.052 1.00 65.88 84 ARG A CA 1
ATOM 647 C C . ARG A 1 84 ? 12.879 5.669 -9.628 1.00 65.88 84 ARG A C 1
ATOM 649 O O . ARG A 1 84 ? 12.704 5.486 -10.833 1.00 65.88 84 ARG A O 1
ATOM 656 N N . PHE A 1 85 ? 12.952 4.647 -8.774 1.00 68.44 85 PHE A N 1
ATOM 657 C CA . PHE A 1 85 ? 12.871 3.247 -9.224 1.00 68.44 85 PHE A CA 1
ATOM 658 C C . PHE A 1 85 ? 11.581 2.949 -10.011 1.00 68.44 85 PHE A C 1
ATOM 660 O O . PHE A 1 85 ? 11.582 2.206 -10.991 1.00 68.44 85 PHE A O 1
ATOM 667 N N . ARG A 1 86 ? 10.476 3.597 -9.637 1.00 70.44 86 ARG A N 1
ATOM 668 C CA . ARG A 1 86 ? 9.194 3.512 -10.346 1.00 70.44 86 ARG A CA 1
ATOM 669 C C . ARG A 1 86 ? 9.270 4.048 -11.775 1.00 70.44 86 ARG A C 1
ATOM 671 O O . ARG A 1 86 ? 8.731 3.424 -12.684 1.00 70.44 86 ARG A O 1
ATOM 678 N N . ASP A 1 87 ? 9.983 5.146 -11.998 1.00 69.19 87 ASP A N 1
ATOM 679 C CA . ASP A 1 87 ? 10.173 5.710 -13.339 1.00 69.19 87 ASP A CA 1
ATOM 680 C C . ASP A 1 87 ? 11.018 4.764 -14.214 1.00 69.19 87 ASP A C 1
ATOM 682 O O . ASP A 1 87 ? 10.763 4.595 -15.407 1.00 69.19 87 ASP A O 1
ATOM 686 N N . PHE A 1 88 ? 11.969 4.057 -13.600 1.00 70.75 88 PHE A N 1
ATOM 687 C CA . PHE A 1 88 ? 12.735 3.006 -14.264 1.00 70.75 88 PHE A CA 1
ATOM 688 C C . PHE A 1 88 ? 11.872 1.790 -14.637 1.00 70.75 88 PHE A C 1
ATOM 690 O O . PHE A 1 88 ? 11.875 1.372 -15.798 1.00 70.75 88 PHE A O 1
ATOM 697 N N . VAL A 1 89 ? 11.072 1.267 -13.698 1.00 74.69 89 VAL A N 1
ATOM 698 C CA . VAL A 1 89 ? 10.101 0.190 -13.969 1.00 74.69 89 VAL A CA 1
ATOM 699 C C . VAL A 1 89 ? 9.140 0.608 -15.085 1.00 74.69 89 VAL A C 1
ATOM 701 O O . VAL A 1 89 ? 8.943 -0.151 -16.031 1.00 74.69 89 VAL A O 1
ATOM 704 N N . LYS A 1 90 ? 8.616 1.840 -15.051 1.00 74.56 90 LYS A N 1
ATOM 705 C CA . LYS A 1 90 ? 7.768 2.415 -16.110 1.00 74.56 90 LYS A CA 1
ATOM 706 C C . LYS A 1 90 ? 8.436 2.321 -17.480 1.00 74.56 90 LYS A C 1
ATOM 708 O O . LYS A 1 90 ? 7.816 1.815 -18.413 1.00 74.56 90 LYS A O 1
ATOM 713 N N . GLY A 1 91 ? 9.690 2.762 -17.600 1.00 73.38 91 GLY A N 1
ATOM 714 C CA . GLY A 1 91 ? 10.442 2.701 -18.856 1.00 73.38 91 GLY A CA 1
ATOM 715 C C . GLY A 1 91 ? 10.595 1.273 -19.390 1.00 73.38 91 GLY A C 1
ATOM 716 O O . GLY A 1 91 ? 10.426 1.029 -20.585 1.00 73.38 91 GLY A O 1
ATOM 717 N N . ILE A 1 92 ? 10.833 0.299 -18.508 1.00 78.56 92 ILE A N 1
ATOM 718 C CA . ILE A 1 92 ? 10.910 -1.119 -18.890 1.00 78.56 92 ILE A CA 1
ATOM 719 C C . ILE A 1 92 ? 9.563 -1.624 -19.402 1.00 78.56 92 ILE A C 1
ATOM 721 O O . ILE A 1 92 ? 9.510 -2.227 -20.474 1.00 78.56 92 ILE A O 1
ATOM 725 N N . LEU A 1 93 ? 8.473 -1.361 -18.677 1.00 80.88 93 LEU A N 1
ATOM 726 C CA . LEU A 1 93 ? 7.139 -1.805 -19.083 1.00 80.88 93 LEU A CA 1
ATOM 727 C C . LEU A 1 93 ? 6.718 -1.162 -20.410 1.00 80.88 93 LEU A C 1
ATOM 729 O O . LEU A 1 93 ? 6.191 -1.845 -21.284 1.00 80.88 93 LEU A O 1
ATOM 733 N N . GLN A 1 94 ? 7.016 0.126 -20.604 1.00 77.06 94 GLN A N 1
ATOM 734 C CA . GLN A 1 94 ? 6.819 0.826 -21.877 1.00 77.06 94 GLN A CA 1
ATOM 735 C C . GLN A 1 94 ? 7.573 0.139 -23.020 1.00 77.06 94 GLN A C 1
ATOM 737 O O . GLN A 1 94 ? 6.995 -0.112 -24.080 1.00 77.06 94 GLN A O 1
ATOM 742 N N . ASN A 1 95 ? 8.841 -0.210 -22.797 1.00 76.88 95 ASN A N 1
ATOM 743 C CA . ASN A 1 95 ? 9.661 -0.901 -23.786 1.00 76.88 95 ASN A CA 1
ATOM 744 C C . ASN A 1 95 ? 9.141 -2.312 -24.091 1.00 76.88 95 ASN A C 1
ATOM 746 O O . ASN A 1 95 ? 9.105 -2.693 -25.261 1.00 76.88 95 ASN A O 1
ATOM 750 N N . LEU A 1 96 ? 8.698 -3.069 -23.083 1.00 82.50 96 LEU A N 1
ATOM 751 C CA . LEU A 1 96 ? 8.097 -4.397 -23.259 1.00 82.50 96 LEU A CA 1
ATOM 752 C C . LEU A 1 96 ? 6.817 -4.322 -24.101 1.00 82.50 96 LEU A C 1
ATOM 754 O O . LEU A 1 96 ? 6.712 -5.004 -25.123 1.00 82.50 96 LEU A O 1
ATOM 758 N N . ILE A 1 97 ? 5.896 -3.421 -23.748 1.00 82.69 97 ILE A N 1
ATOM 759 C CA . ILE A 1 97 ? 4.650 -3.196 -24.492 1.00 82.69 97 ILE A CA 1
ATOM 760 C C . ILE A 1 97 ? 4.955 -2.782 -25.942 1.00 82.69 97 ILE A C 1
ATOM 762 O O . ILE A 1 97 ? 4.435 -3.375 -26.893 1.00 82.69 97 ILE A O 1
ATOM 766 N N . ALA A 1 98 ? 5.828 -1.789 -26.139 1.00 79.62 98 ALA A N 1
ATOM 767 C CA . ALA A 1 98 ? 6.189 -1.297 -27.467 1.00 79.62 98 ALA A CA 1
ATOM 768 C C . ALA A 1 98 ? 6.862 -2.383 -28.321 1.00 79.62 98 ALA A C 1
ATOM 770 O O . ALA A 1 98 ? 6.558 -2.516 -29.510 1.00 79.62 98 ALA A O 1
ATOM 771 N N . ASN A 1 99 ? 7.749 -3.186 -27.727 1.00 80.62 99 ASN A N 1
ATOM 772 C CA . ASN A 1 99 ? 8.396 -4.303 -28.406 1.00 80.62 99 ASN A CA 1
ATOM 773 C C . ASN A 1 99 ? 7.394 -5.379 -28.812 1.00 80.62 99 ASN A C 1
ATOM 775 O O . ASN A 1 99 ? 7.485 -5.871 -29.937 1.00 80.62 99 ASN A O 1
ATOM 779 N N . HIS A 1 100 ? 6.420 -5.702 -27.963 1.00 80.06 100 HIS A N 1
ATOM 780 C CA . HIS A 1 100 ? 5.369 -6.654 -28.303 1.00 80.06 100 HIS A CA 1
ATOM 781 C C . HIS A 1 100 ? 4.535 -6.173 -29.504 1.00 80.06 100 HIS A C 1
ATOM 783 O O . HIS A 1 100 ? 4.417 -6.885 -30.504 1.00 80.06 100 HIS A O 1
ATOM 789 N N . TYR A 1 101 ? 4.061 -4.922 -29.503 1.00 74.88 101 TYR A N 1
ATOM 790 C CA . TYR A 1 101 ? 3.316 -4.370 -30.647 1.00 74.88 101 TYR A CA 1
ATOM 791 C C . TYR A 1 101 ? 4.170 -4.210 -31.917 1.00 74.88 101 TYR A C 1
ATOM 793 O O . TYR A 1 101 ? 3.662 -4.346 -33.036 1.00 74.88 101 TYR A O 1
ATOM 801 N N . ARG A 1 102 ? 5.481 -3.968 -31.778 1.00 72.81 102 ARG A N 1
ATOM 802 C CA . ARG A 1 102 ? 6.430 -3.916 -32.903 1.00 72.81 102 ARG A CA 1
ATOM 803 C C . ARG A 1 102 ? 6.686 -5.311 -33.495 1.00 72.81 102 ARG A C 1
ATOM 805 O O . ARG A 1 102 ? 6.721 -5.440 -34.719 1.00 72.81 102 ARG A O 1
ATOM 812 N N . LYS A 1 103 ? 6.794 -6.349 -32.655 1.00 65.38 103 LYS A N 1
ATOM 813 C CA . LYS A 1 103 ? 6.890 -7.769 -33.052 1.00 65.38 103 LYS A CA 1
ATOM 814 C C . LYS A 1 103 ? 5.577 -8.294 -33.649 1.00 65.38 103 LYS A C 1
ATOM 816 O O . LYS A 1 103 ? 5.612 -9.038 -34.621 1.00 65.38 103 LYS A O 1
ATOM 821 N N . GLY A 1 104 ? 4.417 -7.827 -33.186 1.00 55.06 104 GLY A N 1
ATOM 822 C CA . GLY A 1 104 ? 3.116 -8.138 -33.797 1.00 55.06 104 GLY A CA 1
ATOM 823 C C . GLY A 1 104 ? 2.999 -7.714 -35.272 1.00 55.06 104 GLY A C 1
ATOM 824 O O . GLY A 1 104 ? 2.266 -8.335 -36.038 1.00 55.06 104 GLY A O 1
ATOM 825 N N . LYS A 1 105 ? 3.780 -6.711 -35.709 1.00 50.72 105 LYS A N 1
ATOM 826 C CA . LYS A 1 105 ? 3.899 -6.295 -37.122 1.00 50.72 105 LYS A CA 1
ATOM 827 C C . LYS A 1 105 ? 4.973 -7.058 -37.918 1.00 50.72 105 LYS A C 1
ATOM 829 O O . LYS A 1 105 ? 5.020 -6.919 -39.138 1.00 50.72 105 LYS A O 1
ATOM 834 N N . LYS A 1 106 ? 5.827 -7.859 -37.270 1.00 47.78 106 LYS A N 1
ATOM 835 C CA . LYS A 1 106 ? 6.881 -8.680 -37.896 1.00 47.78 106 LYS A CA 1
ATOM 836 C C . LYS A 1 106 ? 7.069 -10.001 -37.127 1.00 47.78 106 LYS A C 1
ATOM 838 O O . LYS A 1 106 ? 7.784 -10.044 -36.131 1.00 47.78 106 LYS A O 1
ATOM 843 N N . ARG A 1 107 ? 6.469 -11.097 -37.604 1.00 40.50 107 ARG A N 1
ATOM 844 C CA . ARG A 1 107 ? 6.769 -12.467 -37.123 1.00 40.50 107 ARG A CA 1
ATOM 845 C C . ARG A 1 107 ? 8.223 -12.881 -37.448 1.00 40.50 107 ARG A C 1
ATOM 847 O O . ARG A 1 107 ? 8.776 -12.381 -38.424 1.00 40.50 107 ARG A O 1
ATOM 854 N N . PRO A 1 108 ? 8.742 -13.937 -36.795 1.00 44.31 108 PRO A N 1
ATOM 855 C CA . PRO A 1 108 ? 9.239 -13.985 -35.427 1.00 44.31 108 PRO A CA 1
ATOM 856 C C . PRO A 1 108 ? 10.778 -13.904 -35.424 1.00 44.31 108 PRO A C 1
AT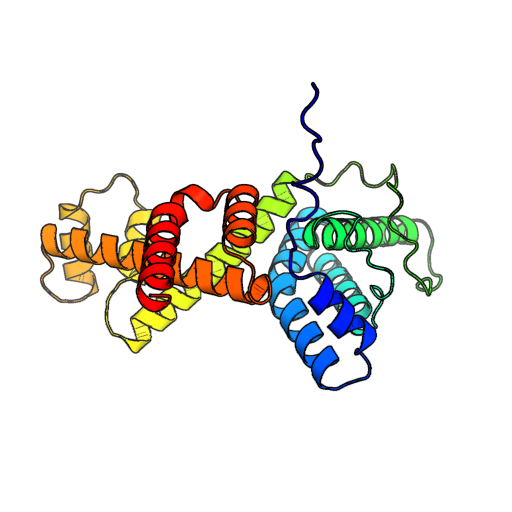OM 858 O O . PRO A 1 108 ? 11.452 -14.507 -36.256 1.00 44.31 108 PRO A O 1
ATOM 861 N N . GLY A 1 109 ? 11.365 -13.194 -34.468 1.00 37.72 109 GLY A N 1
ATOM 862 C CA . GLY A 1 109 ? 12.817 -13.157 -34.333 1.00 37.72 109 GLY A CA 1
ATOM 863 C C . GLY A 1 109 ? 13.206 -12.641 -32.963 1.00 37.72 109 GLY A C 1
ATOM 864 O O . GLY A 1 109 ? 12.876 -11.506 -32.648 1.00 37.72 109 GLY A O 1
ATOM 865 N N . HIS A 1 110 ? 13.820 -13.532 -32.181 1.00 35.97 110 HIS A N 1
ATOM 866 C CA . HIS A 1 110 ? 14.596 -13.349 -30.951 1.00 35.97 110 HIS A CA 1
ATOM 867 C C . HIS A 1 110 ? 14.306 -12.128 -30.055 1.00 35.97 110 HIS A C 1
ATOM 869 O O . HIS A 1 110 ? 14.391 -10.972 -30.457 1.00 35.97 110 HIS A O 1
ATOM 875 N N . LEU A 1 111 ? 14.082 -12.407 -28.764 1.00 43.94 111 LEU A N 1
ATOM 876 C CA . LEU A 1 111 ? 14.382 -11.468 -27.679 1.00 43.94 111 LEU A CA 1
ATOM 877 C C . LEU A 1 111 ? 15.784 -10.873 -27.907 1.00 43.94 111 LEU A C 1
ATOM 879 O O . LEU A 1 111 ? 16.743 -11.648 -27.960 1.00 43.94 111 LEU A O 1
ATOM 883 N N . PRO A 1 112 ? 15.930 -9.544 -28.058 1.00 43.62 112 PRO A N 1
ATOM 884 C CA . PRO A 1 112 ? 17.239 -8.924 -27.991 1.00 43.62 112 PRO A CA 1
ATOM 885 C C . PRO A 1 112 ? 17.814 -9.186 -26.598 1.00 43.62 112 PRO A C 1
ATOM 887 O O . PRO A 1 112 ? 17.200 -8.848 -25.586 1.00 43.62 112 PRO A O 1
ATOM 890 N N . SER A 1 113 ? 18.967 -9.850 -26.564 1.00 43.72 113 SER A N 1
ATOM 891 C CA . SER A 1 113 ? 19.865 -9.785 -25.418 1.00 43.72 113 SER A CA 1
ATOM 892 C C . SER A 1 113 ? 20.261 -8.320 -25.268 1.00 43.72 113 SER A C 1
ATOM 894 O O . SER A 1 113 ? 20.656 -7.720 -26.259 1.00 43.72 113 SER A O 1
ATOM 896 N N . GLU A 1 114 ? 20.131 -7.781 -24.059 1.00 41.41 114 GLU A N 1
ATOM 897 C CA . GLU A 1 114 ? 20.272 -6.360 -23.707 1.00 41.41 114 GLU A CA 1
ATOM 898 C C . GLU A 1 114 ? 19.029 -5.522 -24.024 1.00 41.41 114 GLU A C 1
ATOM 900 O O . GLU A 1 114 ? 18.727 -5.166 -25.163 1.00 41.41 114 GLU A O 1
ATOM 905 N N . PHE A 1 115 ? 18.305 -5.176 -22.955 1.00 44.25 115 PHE A N 1
ATOM 906 C CA . PHE A 1 115 ? 17.426 -4.017 -22.965 1.00 44.25 115 PHE A CA 1
ATOM 907 C C . PHE A 1 115 ? 18.310 -2.804 -23.279 1.00 44.25 115 PHE A C 1
ATOM 909 O O . PHE A 1 115 ? 19.214 -2.519 -22.490 1.00 44.25 115 PHE A O 1
ATOM 916 N N . PRO A 1 116 ? 18.099 -2.097 -24.403 1.00 39.44 116 PRO A N 1
ATOM 917 C CA . PRO A 1 116 ? 18.754 -0.817 -24.605 1.00 39.44 116 PRO A CA 1
ATOM 918 C C . PRO A 1 116 ? 18.381 0.085 -23.432 1.00 39.44 116 PRO A C 1
ATOM 920 O O . PRO A 1 116 ? 17.234 0.040 -22.969 1.00 39.44 116 PRO A O 1
ATOM 923 N N . GLU A 1 117 ? 19.335 0.887 -22.953 1.00 43.69 117 GLU A N 1
ATOM 924 C CA . GLU A 1 117 ? 19.045 1.945 -21.985 1.00 43.69 117 GLU A CA 1
ATOM 925 C C . GLU A 1 117 ? 17.765 2.686 -22.404 1.00 43.69 117 GLU A C 1
ATOM 927 O O . GLU A 1 117 ? 17.597 2.943 -23.602 1.00 43.69 117 GLU A O 1
ATOM 932 N N . PRO A 1 118 ? 16.854 3.017 -21.469 1.00 40.09 118 PRO A N 1
ATOM 933 C CA . PRO A 1 118 ? 15.626 3.723 -21.802 1.00 40.09 118 PRO A CA 1
ATOM 934 C C . PRO A 1 118 ? 15.970 5.127 -22.317 1.00 40.09 118 PRO A C 1
ATOM 936 O O . PRO A 1 118 ? 16.057 6.084 -21.557 1.00 40.09 118 PRO A O 1
ATOM 939 N N . ALA A 1 119 ? 16.202 5.237 -23.621 1.00 39.72 119 ALA A N 1
ATOM 940 C CA . ALA A 1 119 ? 16.077 6.473 -24.363 1.00 39.72 119 ALA A CA 1
ATOM 941 C C . ALA A 1 119 ? 14.580 6.728 -24.550 1.00 39.72 119 ALA A C 1
ATOM 943 O O . ALA A 1 119 ? 13.835 5.797 -24.866 1.00 39.72 119 ALA A O 1
ATOM 944 N N . GLU A 1 120 ? 14.152 7.971 -24.332 1.00 40.34 120 GLU A N 1
ATOM 945 C CA . GLU A 1 120 ? 12.782 8.445 -24.532 1.00 40.34 120 GLU A CA 1
ATOM 946 C C . GLU A 1 120 ? 12.308 8.101 -25.954 1.00 40.34 120 GLU A C 1
ATOM 948 O O . GLU A 1 120 ? 12.540 8.819 -26.923 1.00 40.34 120 GLU A O 1
ATOM 953 N N . SER A 1 121 ? 11.692 6.932 -26.103 1.00 37.72 121 SER A N 1
ATOM 954 C CA . SER A 1 121 ? 11.162 6.460 -27.373 1.00 37.72 121 SER A CA 1
ATOM 955 C C . SER A 1 121 ? 9.843 7.181 -27.625 1.00 37.72 121 SER A C 1
ATOM 957 O O . SER A 1 121 ? 8.862 6.955 -26.917 1.00 37.72 121 SER A O 1
ATOM 959 N N . GLU A 1 122 ? 9.793 7.996 -28.680 1.00 37.16 122 GLU A N 1
ATOM 960 C CA . GLU A 1 122 ? 8.597 8.716 -29.154 1.00 37.16 122 GLU A CA 1
ATOM 961 C C . GLU A 1 122 ? 7.374 7.798 -29.372 1.00 37.16 122 GLU A C 1
ATOM 963 O O . GLU A 1 122 ? 6.233 8.252 -29.363 1.00 37.16 122 GLU A O 1
ATOM 968 N N . ALA A 1 123 ? 7.576 6.480 -29.500 1.00 39.34 123 ALA A N 1
ATOM 969 C CA . ALA A 1 123 ? 6.500 5.495 -29.620 1.00 39.34 123 ALA A CA 1
ATOM 970 C C . ALA A 1 123 ? 5.760 5.184 -28.295 1.00 39.34 123 ALA A C 1
ATOM 972 O O . ALA A 1 123 ? 4.769 4.456 -28.324 1.00 39.34 123 ALA A O 1
ATOM 973 N N . ALA A 1 124 ? 6.219 5.705 -27.148 1.00 43.56 124 ALA A N 1
ATOM 974 C CA . ALA A 1 124 ? 5.643 5.471 -25.816 1.00 43.56 124 ALA A CA 1
ATOM 975 C C . ALA A 1 124 ? 4.632 6.549 -25.361 1.00 43.56 124 ALA A C 1
ATOM 977 O O . ALA A 1 124 ? 4.214 6.552 -24.204 1.00 43.56 124 ALA A O 1
ATOM 978 N N . GLN A 1 125 ? 4.194 7.443 -26.255 1.00 42.12 125 GLN A N 1
ATOM 979 C CA . GLN A 1 125 ? 3.288 8.570 -25.955 1.00 42.12 125 GLN A CA 1
ATOM 980 C C . GLN A 1 125 ? 1.826 8.185 -25.617 1.00 42.12 125 GLN A C 1
ATOM 982 O O . GLN A 1 125 ? 0.937 9.028 -25.661 1.00 42.12 125 GLN A O 1
ATOM 987 N N . GLY A 1 126 ? 1.547 6.924 -25.278 1.00 48.44 126 GLY A N 1
ATOM 988 C CA . GLY A 1 126 ? 0.198 6.447 -24.940 1.00 48.44 126 GLY A CA 1
ATOM 989 C C . GLY A 1 126 ? -0.017 6.073 -23.473 1.00 48.44 126 GLY A C 1
ATOM 990 O O . GLY A 1 126 ? -1.103 5.616 -23.129 1.00 48.44 126 GLY A O 1
ATOM 991 N N . ILE A 1 127 ? 1.002 6.200 -22.621 1.00 55.75 127 ILE A N 1
ATOM 992 C CA . ILE A 1 127 ? 0.961 5.708 -21.240 1.00 55.75 127 ILE A CA 1
ATOM 993 C C . ILE A 1 127 ? 0.906 6.886 -20.274 1.00 55.75 127 ILE A C 1
ATOM 995 O O . ILE A 1 127 ? 1.874 7.632 -20.122 1.00 55.75 127 ILE A O 1
ATOM 999 N N . ASP A 1 128 ? -0.244 7.021 -19.621 1.00 67.44 128 ASP A N 1
ATOM 1000 C CA . ASP A 1 128 ? -0.522 8.066 -18.648 1.00 67.44 128 ASP A CA 1
ATOM 1001 C C . ASP A 1 128 ? 0.143 7.746 -17.300 1.00 67.44 128 ASP A C 1
ATOM 1003 O O . ASP A 1 128 ? -0.109 6.711 -16.676 1.00 67.44 128 ASP A O 1
ATOM 1007 N N . GLU A 1 129 ? 1.013 8.647 -16.851 1.00 67.56 129 GLU A N 1
ATOM 1008 C CA . GLU A 1 129 ? 1.685 8.571 -15.553 1.00 67.56 129 GLU A CA 1
ATOM 1009 C C . GLU A 1 129 ? 0.692 8.489 -14.393 1.00 67.56 129 GLU A C 1
ATOM 1011 O O . GLU A 1 129 ? 0.932 7.772 -13.421 1.00 67.56 129 GLU A O 1
ATOM 1016 N N . GLU A 1 130 ? -0.462 9.139 -14.531 1.00 71.75 130 GLU A N 1
ATOM 1017 C CA . GLU A 1 130 ? -1.522 9.113 -13.529 1.00 71.75 130 GLU A CA 1
ATOM 1018 C C . GLU A 1 130 ? -2.098 7.701 -13.337 1.00 71.75 130 GLU A C 1
ATOM 1020 O O . GLU A 1 130 ? -2.384 7.283 -12.212 1.00 71.75 130 GLU A O 1
ATOM 1025 N N . THR A 1 131 ? -2.220 6.931 -14.423 1.00 72.81 131 THR A N 1
ATOM 1026 C CA . THR A 1 131 ? -2.713 5.545 -14.372 1.00 72.81 131 THR A CA 1
ATOM 1027 C C . THR A 1 131 ? -1.741 4.663 -13.597 1.00 72.81 131 THR A C 1
ATOM 1029 O O . THR A 1 131 ? -2.136 3.895 -12.725 1.00 72.81 131 THR A O 1
ATOM 1032 N N . LEU A 1 132 ? -0.450 4.821 -13.869 1.00 69.88 132 LEU A N 1
ATOM 1033 C CA . LEU A 1 132 ? 0.617 4.079 -13.212 1.00 69.88 132 LEU A CA 1
ATOM 1034 C C . LEU A 1 132 ? 0.700 4.431 -11.711 1.00 69.88 132 LEU A C 1
ATOM 1036 O O . LEU A 1 132 ? 0.782 3.534 -10.870 1.00 69.88 132 LEU A O 1
ATOM 1040 N N . ILE A 1 133 ? 0.601 5.720 -11.355 1.00 72.06 133 ILE A N 1
ATOM 1041 C CA . ILE A 1 133 ? 0.509 6.169 -9.955 1.00 72.06 133 ILE A CA 1
ATOM 1042 C C . ILE A 1 133 ? -0.709 5.558 -9.261 1.00 72.06 133 ILE A C 1
ATOM 1044 O O . ILE A 1 133 ? -0.581 5.060 -8.143 1.00 72.06 133 ILE A O 1
ATOM 1048 N N . THR A 1 134 ? -1.861 5.545 -9.930 1.00 76.19 134 THR A N 1
ATOM 1049 C CA . THR A 1 134 ? -3.096 4.960 -9.398 1.00 76.19 134 THR A CA 1
ATOM 1050 C C . THR A 1 134 ? -2.945 3.461 -9.149 1.00 76.19 134 THR A C 1
ATOM 1052 O O . THR A 1 134 ? -3.258 3.007 -8.053 1.00 76.19 134 THR A O 1
ATOM 1055 N N . CYS A 1 135 ? -2.383 2.698 -10.094 1.00 75.81 135 CYS A N 1
ATOM 1056 C CA . CYS A 1 135 ? -2.159 1.259 -9.919 1.00 75.81 135 CYS A CA 1
ATOM 1057 C C . CYS A 1 135 ? -1.263 0.949 -8.714 1.00 75.81 135 CYS A C 1
ATOM 1059 O O . CYS A 1 135 ? -1.585 0.054 -7.932 1.00 75.81 1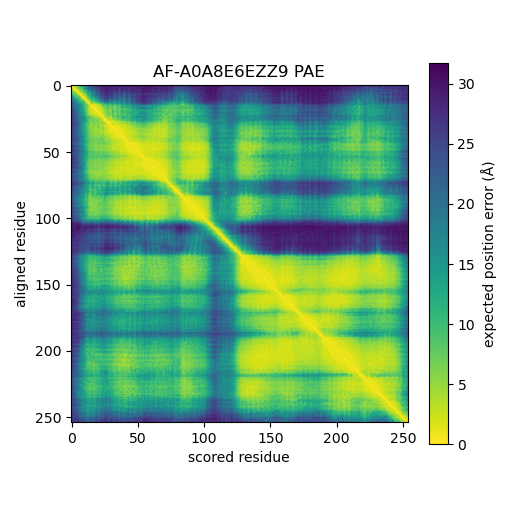35 CYS A O 1
ATOM 1061 N N . TRP A 1 136 ? -0.167 1.697 -8.536 1.00 77.75 136 TRP A N 1
ATOM 1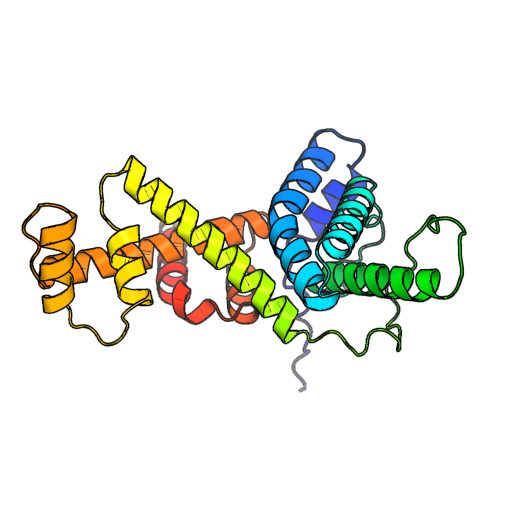062 C CA . TRP A 1 136 ? 0.692 1.526 -7.363 1.00 77.75 136 TRP A CA 1
ATOM 1063 C C . TRP A 1 136 ? -0.009 1.917 -6.071 1.00 77.75 136 TRP A C 1
ATOM 1065 O O . TRP A 1 136 ? 0.054 1.169 -5.100 1.00 77.75 136 TRP A O 1
ATOM 1075 N N . ARG A 1 137 ? -0.706 3.056 -6.051 1.00 82.44 137 ARG A N 1
ATOM 1076 C CA . ARG A 1 137 ? -1.474 3.484 -4.878 1.00 82.44 137 ARG A CA 1
ATOM 1077 C C . ARG A 1 137 ? -2.489 2.418 -4.468 1.00 82.44 137 ARG A C 1
ATOM 1079 O O . ARG A 1 137 ? -2.575 2.080 -3.291 1.00 82.44 137 ARG A O 1
ATOM 1086 N N . ASP A 1 138 ? -3.223 1.874 -5.429 1.00 81.06 138 ASP A N 1
ATOM 1087 C CA . ASP A 1 138 ? -4.248 0.864 -5.179 1.00 81.06 138 ASP A CA 1
ATOM 1088 C C . ASP A 1 138 ? -3.637 -0.462 -4.704 1.00 81.06 138 ASP A C 1
ATOM 1090 O O . ASP A 1 138 ? -4.256 -1.185 -3.926 1.00 81.06 138 ASP A O 1
ATOM 1094 N N . GLU A 1 139 ? -2.418 -0.795 -5.134 1.00 81.62 139 GLU A N 1
ATOM 1095 C CA . GLU A 1 139 ? -1.665 -1.951 -4.631 1.00 81.62 139 GLU A CA 1
ATOM 1096 C C . GLU A 1 139 ? -1.297 -1.785 -3.158 1.00 81.62 139 GLU A C 1
ATOM 1098 O O . GLU A 1 139 ? -1.676 -2.621 -2.336 1.00 81.62 139 GLU A O 1
ATOM 1103 N N . PHE A 1 140 ? -0.671 -0.663 -2.804 1.00 82.75 140 PHE A N 1
ATOM 1104 C CA . PHE A 1 140 ? -0.340 -0.342 -1.416 1.00 82.75 140 PHE A CA 1
ATOM 1105 C C . PHE A 1 140 ? -1.582 -0.316 -0.513 1.00 82.75 140 PHE A C 1
ATOM 1107 O O . PHE A 1 140 ? -1.581 -0.885 0.580 1.00 82.75 140 PHE A O 1
ATOM 1114 N N . LEU A 1 141 ? -2.681 0.285 -0.982 1.00 85.25 141 LEU A N 1
ATOM 1115 C CA . LEU A 1 141 ? -3.946 0.286 -0.247 1.00 85.25 141 LEU A CA 1
ATOM 1116 C C . LEU A 1 141 ? -4.509 -1.129 -0.081 1.00 85.25 141 LEU A C 1
ATOM 1118 O O . LEU A 1 141 ? -4.957 -1.473 1.011 1.00 85.25 141 LEU A O 1
ATOM 1122 N N . SER A 1 142 ? -4.491 -1.953 -1.133 1.00 87.25 142 SER A N 1
ATOM 1123 C CA . SER A 1 142 ? -4.994 -3.331 -1.085 1.00 87.25 142 SER A CA 1
ATOM 1124 C C . SER A 1 142 ? -4.251 -4.166 -0.041 1.00 87.25 142 SER A C 1
ATOM 1126 O O . SER A 1 142 ? -4.890 -4.799 0.804 1.00 87.25 142 SER A O 1
ATOM 1128 N N . ARG A 1 143 ? -2.916 -4.088 -0.018 1.00 84.00 143 ARG A N 1
ATOM 11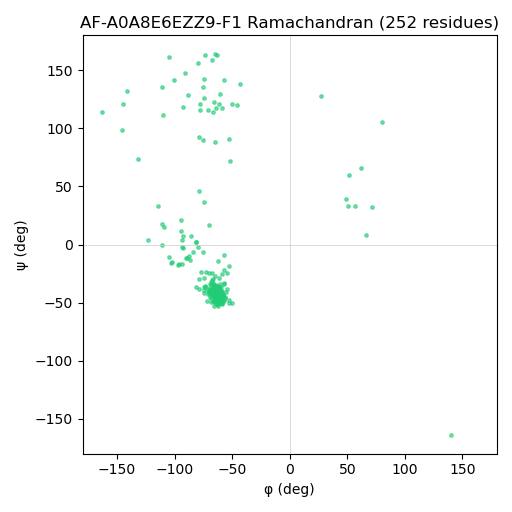29 C CA . ARG A 1 143 ? -2.094 -4.784 0.981 1.00 84.00 143 ARG A CA 1
ATOM 1130 C C . ARG A 1 143 ? -2.340 -4.274 2.395 1.00 84.00 143 ARG A C 1
ATOM 1132 O O . ARG A 1 143 ? -2.504 -5.080 3.308 1.00 84.00 143 ARG A O 1
ATOM 1139 N N . ALA A 1 144 ? -2.468 -2.960 2.585 1.00 89.31 144 ALA A N 1
ATOM 1140 C CA . ALA A 1 144 ? -2.811 -2.394 3.889 1.00 89.31 144 ALA A CA 1
ATOM 1141 C C . ALA A 1 144 ? -4.190 -2.871 4.389 1.00 89.31 144 ALA A C 1
ATOM 1143 O O . ALA A 1 144 ? -4.351 -3.158 5.578 1.00 89.31 144 ALA A O 1
ATOM 1144 N N . TRP A 1 145 ? -5.178 -3.022 3.497 1.00 90.38 145 TRP A N 1
ATOM 1145 C CA . TRP A 1 145 ? -6.481 -3.604 3.841 1.00 90.38 145 TRP A CA 1
ATOM 1146 C C . TRP A 1 145 ? -6.372 -5.074 4.253 1.00 90.38 145 TRP A C 1
ATOM 1148 O O . TRP A 1 145 ? -6.950 -5.458 5.270 1.00 90.38 145 TRP A O 1
ATOM 1158 N N . GLN A 1 146 ? -5.612 -5.882 3.509 1.00 91.50 146 GLN A N 1
ATOM 1159 C CA . GLN A 1 146 ? -5.373 -7.292 3.837 1.00 91.50 146 GLN A CA 1
ATOM 1160 C C . GLN A 1 146 ? -4.641 -7.448 5.176 1.00 91.50 146 GLN A C 1
ATOM 1162 O O . GLN A 1 146 ? -5.044 -8.252 6.015 1.00 91.50 146 GLN A O 1
ATOM 1167 N N . ALA A 1 147 ? -3.617 -6.631 5.422 1.00 90.06 147 ALA A N 1
ATOM 1168 C CA . ALA A 1 147 ? -2.901 -6.620 6.690 1.00 90.06 147 ALA A CA 1
ATOM 1169 C C . ALA A 1 147 ? -3.818 -6.207 7.855 1.00 90.06 147 ALA A C 1
ATOM 1171 O O . ALA A 1 147 ? -3.762 -6.800 8.933 1.00 90.06 147 ALA A O 1
ATOM 1172 N N . LEU A 1 148 ? -4.714 -5.234 7.646 1.00 91.94 148 LEU A N 1
ATOM 1173 C CA . LEU A 1 148 ? -5.685 -4.836 8.665 1.00 91.94 148 LEU A CA 1
ATOM 1174 C C . LEU A 1 148 ? -6.699 -5.953 8.957 1.00 91.94 148 LEU A C 1
ATOM 1176 O O . LEU A 1 148 ? -7.069 -6.142 10.117 1.00 91.94 148 LEU A O 1
ATOM 1180 N N . LEU A 1 149 ? -7.123 -6.704 7.937 1.00 92.38 149 LEU A N 1
ATOM 1181 C CA . LEU A 1 149 ? -7.974 -7.882 8.107 1.00 92.38 149 LEU A CA 1
ATOM 1182 C C . LEU A 1 149 ? -7.268 -8.964 8.939 1.00 92.38 149 LEU A C 1
ATOM 1184 O O . LEU A 1 149 ? -7.839 -9.436 9.917 1.00 92.38 149 LEU A O 1
ATOM 1188 N N . ALA A 1 150 ? -6.003 -9.272 8.645 1.00 91.38 150 ALA A N 1
ATOM 1189 C CA . ALA A 1 150 ? -5.212 -10.221 9.435 1.00 91.38 150 ALA A CA 1
ATOM 1190 C C . ALA A 1 150 ? -5.035 -9.768 10.905 1.00 91.38 150 ALA A C 1
ATOM 1192 O O . ALA A 1 150 ? -5.022 -10.576 11.841 1.00 91.38 150 ALA A O 1
ATOM 1193 N N . VAL A 1 151 ? -4.942 -8.454 11.147 1.00 90.75 151 VAL A N 1
ATOM 1194 C CA . VAL A 1 151 ? -4.934 -7.887 12.507 1.00 90.75 151 VAL A CA 1
ATOM 1195 C C . VAL A 1 151 ? -6.289 -8.068 13.200 1.00 90.75 151 VAL A C 1
ATOM 1197 O O . VAL A 1 151 ? -6.322 -8.358 14.396 1.00 90.75 151 VAL A O 1
ATOM 1200 N N . GLU A 1 152 ? -7.407 -7.910 12.492 1.00 91.44 152 GLU A N 1
ATOM 1201 C CA . GLU A 1 152 ? -8.749 -8.165 13.036 1.00 91.44 152 GLU A CA 1
ATOM 1202 C C . GLU A 1 152 ? -8.927 -9.644 13.406 1.00 91.44 152 GLU A C 1
ATOM 1204 O O . GLU A 1 152 ? -9.374 -9.942 14.515 1.00 91.44 152 GLU A O 1
ATOM 1209 N N . GLU A 1 153 ? -8.488 -10.559 12.542 1.00 90.38 153 GLU A N 1
ATOM 1210 C CA . GLU A 1 153 ? -8.544 -12.007 12.778 1.00 90.38 153 GLU A CA 1
ATOM 1211 C C . GLU A 1 153 ? -7.696 -12.449 13.981 1.00 90.38 153 GLU A C 1
ATOM 1213 O O . GLU A 1 153 ? -8.138 -13.269 14.784 1.00 90.38 153 GLU A O 1
ATOM 1218 N N . SER A 1 154 ? -6.501 -11.876 14.154 1.00 89.75 154 SER A N 1
ATOM 1219 C CA . SER A 1 154 ? -5.592 -12.236 15.254 1.00 89.75 154 SER A CA 1
ATOM 1220 C C . SER A 1 154 ? -5.924 -11.561 16.590 1.00 89.75 154 SER A C 1
ATOM 1222 O O . SER A 1 154 ? -5.765 -12.171 17.647 1.00 89.75 154 SER A O 1
ATOM 1224 N N . SER A 1 155 ? -6.378 -10.304 16.579 1.00 88.25 155 SER A N 1
ATOM 1225 C CA . SER A 1 155 ? -6.662 -9.535 17.804 1.00 88.25 155 SER A CA 1
ATOM 1226 C C . SER A 1 155 ? -8.117 -9.620 18.273 1.00 88.25 155 SER A C 1
ATOM 1228 O O . SER A 1 155 ? -8.427 -9.232 19.405 1.00 88.25 155 SER A O 1
ATOM 1230 N N . GLY A 1 156 ? -9.030 -10.057 17.399 1.00 82.38 156 GLY A N 1
ATOM 1231 C CA . GLY A 1 156 ? -10.476 -10.031 17.625 1.00 82.38 156 GLY A CA 1
ATOM 1232 C C . GLY A 1 156 ? -11.077 -8.620 17.704 1.00 82.38 156 GLY A C 1
ATOM 1233 O O . GLY A 1 156 ? -12.245 -8.473 18.076 1.00 82.38 156 GLY A O 1
ATOM 1234 N N . GLN A 1 157 ? -10.296 -7.573 17.409 1.00 85.50 157 GLN A N 1
ATOM 1235 C CA . GLN A 1 157 ? -10.773 -6.192 17.368 1.00 85.50 157 GLN A CA 1
ATOM 1236 C C . GLN A 1 157 ? -11.311 -5.871 15.969 1.00 85.50 157 GLN A C 1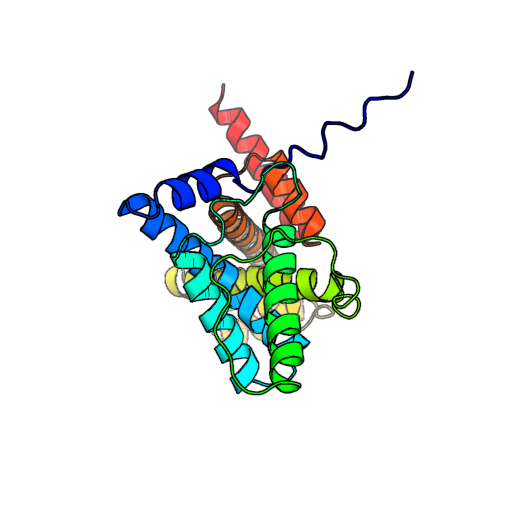
ATOM 1238 O O . GLN A 1 157 ? -10.575 -6.049 15.002 1.00 85.50 157 GLN A O 1
ATOM 1243 N N . PRO A 1 158 ? -12.536 -5.328 15.840 1.00 87.25 158 PRO A N 1
ATOM 1244 C CA . PRO A 1 158 ? -13.214 -5.134 14.556 1.00 87.25 158 PRO A CA 1
ATOM 1245 C C . PRO A 1 158 ? -12.708 -3.899 13.777 1.00 87.25 158 PRO A C 1
ATOM 1247 O O . PRO A 1 158 ? -13.494 -3.057 13.337 1.00 87.25 158 PRO A O 1
ATOM 1250 N N . TYR A 1 159 ? -11.391 -3.709 13.682 1.00 89.56 159 TYR A N 1
ATOM 1251 C CA . TYR A 1 159 ? -10.801 -2.533 13.040 1.00 89.56 159 TYR A CA 1
ATOM 1252 C C . TYR A 1 159 ? -11.017 -2.516 11.528 1.00 89.56 159 TYR A C 1
ATOM 1254 O O . TYR A 1 159 ? -11.369 -1.466 10.987 1.00 89.56 159 TYR A O 1
ATOM 1262 N N . HIS A 1 160 ? -10.849 -3.656 10.858 1.00 91.06 160 HIS A N 1
ATOM 1263 C CA . HIS A 1 160 ? -11.084 -3.773 9.426 1.00 91.06 160 HIS A CA 1
ATOM 1264 C C . HIS A 1 160 ? -12.565 -3.544 9.113 1.00 91.06 160 HIS A C 1
ATOM 1266 O O . HIS A 1 160 ? -12.888 -2.685 8.294 1.00 91.06 160 HIS A O 1
ATOM 1272 N N . ALA A 1 161 ? -13.475 -4.222 9.817 1.00 87.44 161 ALA A N 1
ATOM 1273 C CA . ALA A 1 161 ? -14.914 -4.089 9.607 1.00 87.44 161 ALA A CA 1
ATOM 1274 C C . ALA A 1 161 ? -15.415 -2.645 9.796 1.00 87.44 161 ALA A C 1
ATOM 1276 O O . ALA A 1 161 ? -16.176 -2.144 8.965 1.00 87.44 161 ALA A O 1
ATOM 1277 N N . ILE A 1 162 ? -14.967 -1.960 10.855 1.00 88.50 162 ILE A N 1
ATOM 1278 C CA . ILE A 1 162 ? -15.369 -0.574 11.142 1.00 88.50 162 ILE A CA 1
ATOM 1279 C C . ILE A 1 162 ? -14.807 0.392 10.096 1.00 88.50 162 ILE A C 1
ATOM 1281 O O . ILE A 1 162 ? -15.535 1.254 9.596 1.00 88.50 162 ILE A O 1
ATOM 1285 N N . LEU A 1 163 ? -13.521 0.267 9.755 1.00 88.81 163 LEU A N 1
ATOM 1286 C CA . LEU A 1 163 ? -12.893 1.174 8.799 1.00 88.81 163 LEU A CA 1
ATOM 1287 C C . LEU A 1 163 ? -13.448 0.970 7.388 1.00 88.81 163 LEU A C 1
ATOM 1289 O O . LEU A 1 163 ? -13.748 1.953 6.711 1.00 88.81 163 LEU A O 1
ATOM 1293 N N . LYS A 1 164 ? -13.644 -0.288 6.974 1.00 88.44 164 LYS A N 1
ATOM 1294 C CA . LYS A 1 164 ? -14.208 -0.648 5.669 1.00 88.44 164 LYS A CA 1
ATOM 1295 C C . LYS A 1 164 ? -15.623 -0.107 5.514 1.00 88.44 164 LYS A C 1
ATOM 1297 O O . LYS A 1 164 ? -15.917 0.559 4.529 1.00 88.44 164 LYS A O 1
ATOM 1302 N N . TYR A 1 165 ? -16.457 -0.266 6.540 1.00 86.75 165 TYR A N 1
ATOM 1303 C CA . TYR A 1 165 ? -17.801 0.305 6.547 1.00 86.75 165 TYR A CA 1
ATOM 1304 C C . TYR A 1 165 ? -17.793 1.833 6.424 1.00 86.75 165 TYR A C 1
ATOM 1306 O O . TYR A 1 165 ? -18.598 2.395 5.686 1.00 86.75 165 TYR A O 1
ATOM 1314 N N . LYS A 1 166 ? -16.869 2.529 7.108 1.00 88.31 166 LYS A N 1
ATOM 1315 C CA . LYS A 1 166 ? -16.755 3.988 6.960 1.00 88.31 166 LYS A CA 1
ATOM 1316 C C . LYS A 1 166 ? -16.293 4.401 5.561 1.00 88.31 166 LYS A C 1
ATOM 1318 O O . LYS A 1 166 ? -16.724 5.450 5.091 1.00 88.31 166 LYS A O 1
ATOM 1323 N N . ALA A 1 167 ? -15.417 3.615 4.937 1.00 85.50 167 ALA A N 1
ATOM 1324 C CA . ALA A 1 167 ? -14.941 3.858 3.579 1.00 85.50 167 ALA A CA 1
ATOM 1325 C C . ALA A 1 167 ? -16.057 3.657 2.540 1.00 85.50 167 ALA A C 1
ATOM 1327 O O . ALA A 1 167 ? -16.195 4.477 1.638 1.00 85.50 167 ALA A O 1
ATOM 1328 N N . ASP A 1 168 ? -16.886 2.623 2.710 1.00 84.19 168 ASP A N 1
ATOM 1329 C CA . ASP A 1 168 ? -18.003 2.318 1.807 1.00 84.19 168 ASP A CA 1
ATOM 1330 C C . ASP A 1 168 ? -19.219 3.249 2.042 1.00 84.19 168 ASP A C 1
ATOM 1332 O O . ASP A 1 168 ? -20.027 3.472 1.140 1.00 84.19 168 ASP A O 1
ATOM 1336 N N . HIS A 1 169 ? -19.342 3.835 3.242 1.00 84.94 169 HIS A N 1
ATOM 1337 C CA . HIS A 1 169 ? -20.439 4.729 3.638 1.00 84.94 169 HIS A CA 1
ATOM 1338 C C . HIS A 1 169 ? -19.942 6.034 4.308 1.00 84.94 169 HIS A C 1
ATOM 1340 O O . HIS A 1 169 ? -20.093 6.229 5.527 1.00 84.94 169 HIS A O 1
ATOM 1346 N N . PRO A 1 170 ? -19.367 6.977 3.536 1.00 84.69 170 PRO A N 1
ATOM 1347 C CA . PRO A 1 170 ? -18.764 8.200 4.075 1.00 84.69 170 PRO A CA 1
ATOM 1348 C C . PRO A 1 170 ? -19.767 9.147 4.754 1.00 84.69 170 PRO A C 1
ATOM 1350 O O . PRO A 1 170 ? -19.386 9.831 5.706 1.00 84.69 170 PRO A O 1
ATOM 1353 N N . ASP A 1 171 ? -21.043 9.124 4.369 1.00 85.81 171 ASP A N 1
ATOM 1354 C CA . ASP A 1 171 ? -22.062 10.046 4.898 1.00 85.81 171 ASP A CA 1
ATOM 1355 C C . ASP A 1 171 ? -22.775 9.538 6.158 1.00 85.81 171 ASP A C 1
ATOM 1357 O O . ASP A 1 171 ? -23.477 10.290 6.832 1.00 85.81 171 ASP A O 1
ATOM 1361 N N . GLN A 1 172 ? -22.594 8.265 6.518 1.00 83.12 172 GLN A N 1
ATOM 1362 C CA . GLN A 1 172 ? -23.300 7.694 7.662 1.00 83.12 172 GLN A CA 1
ATOM 1363 C C . GLN A 1 172 ? -22.748 8.169 9.009 1.00 83.12 172 GLN A C 1
ATOM 1365 O O . GLN A 1 172 ? -21.527 8.321 9.201 1.00 83.12 172 GLN A O 1
ATOM 1370 N N . SER A 1 173 ? -23.672 8.368 9.956 1.00 87.00 173 SER A N 1
ATOM 1371 C CA . SER A 1 173 ? -23.371 8.860 11.300 1.00 87.00 173 SER A CA 1
ATOM 1372 C C . SER A 1 173 ? -22.702 7.791 12.169 1.00 87.00 173 SER A C 1
ATOM 1374 O O . SER A 1 173 ? -22.734 6.587 11.897 1.00 87.00 173 SER A O 1
ATOM 1376 N N . SER A 1 174 ? -22.087 8.240 13.265 1.00 83.19 174 SER A N 1
ATOM 1377 C CA . SER A 1 174 ? -21.512 7.325 14.257 1.00 83.19 174 SER A CA 1
ATOM 1378 C C . SER A 1 174 ? -22.577 6.516 15.008 1.00 83.19 174 SER A C 1
ATOM 1380 O O . SER A 1 174 ? -22.248 5.443 15.506 1.00 83.19 174 SER A O 1
ATOM 1382 N N . GLU A 1 175 ? -23.827 6.995 15.099 1.00 86.62 175 GLU A N 1
ATOM 1383 C CA . GLU A 1 175 ? -24.924 6.214 15.691 1.00 86.62 175 GLU A CA 1
ATOM 1384 C C . GLU A 1 175 ? -25.346 5.063 14.776 1.00 86.62 175 GLU A C 1
ATOM 1386 O O . GLU A 1 175 ? -25.399 3.922 15.227 1.00 86.62 175 GLU A O 1
ATOM 1391 N N . GLN A 1 176 ? -25.561 5.340 13.487 1.00 86.81 176 GLN A N 1
ATOM 1392 C CA . GLN A 1 176 ? -25.953 4.325 12.499 1.00 86.81 176 GLN A CA 1
ATOM 1393 C C . GLN A 1 176 ? -24.899 3.218 12.386 1.00 86.81 176 GLN A C 1
ATOM 1395 O O . GLN A 1 176 ? -25.214 2.029 12.350 1.00 86.81 176 GLN A O 1
ATOM 1400 N N . MET A 1 177 ? -23.622 3.604 12.404 1.00 85.69 177 MET A N 1
ATOM 1401 C CA . MET A 1 177 ? -22.516 2.652 12.413 1.00 85.69 177 MET A CA 1
ATOM 1402 C C . MET A 1 177 ? -22.489 1.803 13.688 1.00 85.69 177 MET A C 1
ATOM 1404 O O . MET A 1 177 ? -22.196 0.613 13.619 1.00 85.69 177 MET A O 1
ATOM 1408 N N . ALA A 1 178 ? -22.793 2.387 14.850 1.00 86.75 178 ALA A N 1
ATOM 1409 C CA . ALA A 1 178 ? -22.848 1.651 16.109 1.00 86.75 178 ALA A CA 1
ATOM 1410 C C . ALA A 1 178 ? -23.972 0.617 16.127 1.00 86.75 178 ALA A C 1
ATOM 1412 O O . ALA A 1 178 ? -23.740 -0.506 16.570 1.00 86.75 178 ALA A O 1
ATOM 1413 N N . GLU A 1 179 ? -25.140 0.950 15.586 1.00 87.62 179 GLU A N 1
ATOM 1414 C CA . GLU A 1 179 ? -26.250 0.008 15.450 1.00 87.62 179 GLU A CA 1
ATOM 1415 C C . GLU A 1 179 ? -25.888 -1.163 14.524 1.00 87.62 179 GLU A C 1
ATOM 1417 O O . GLU A 1 179 ? -25.957 -2.323 14.938 1.00 87.62 179 GLU A O 1
ATOM 1422 N N . MET A 1 180 ? -25.385 -0.873 13.320 1.00 85.56 180 MET A N 1
ATOM 1423 C CA . MET A 1 180 ? -24.979 -1.895 12.348 1.00 85.56 180 MET A CA 1
ATOM 1424 C C . MET A 1 180 ? -23.858 -2.801 12.879 1.00 85.56 180 MET A C 1
ATOM 1426 O O . MET A 1 180 ? -23.926 -4.028 12.776 1.00 85.56 180 MET A O 1
ATOM 1430 N N . MET A 1 181 ? -22.820 -2.217 13.486 1.00 85.31 181 MET A N 1
ATOM 1431 C CA . MET A 1 181 ? -21.707 -2.990 14.046 1.00 85.31 181 MET A CA 1
ATOM 1432 C C . MET A 1 181 ? -22.141 -3.807 15.263 1.00 85.31 181 MET A C 1
ATOM 1434 O O . MET A 1 181 ? -21.635 -4.912 15.450 1.00 85.31 181 MET A O 1
ATOM 1438 N N . SER A 1 182 ? -23.099 -3.312 16.055 1.00 86.50 182 SER A N 1
ATOM 1439 C CA . SER A 1 182 ? -23.644 -4.076 17.180 1.00 86.50 182 SER A CA 1
ATOM 1440 C C . SER A 1 182 ? -24.351 -5.343 16.721 1.00 86.50 182 SER A C 1
ATOM 1442 O O . SER A 1 182 ? -24.148 -6.406 17.310 1.00 86.50 182 SER A O 1
ATOM 1444 N N . GLN A 1 183 ? -25.142 -5.235 15.649 1.00 85.94 183 GLN A N 1
ATOM 1445 C CA . GLN A 1 183 ? -25.831 -6.368 15.033 1.00 85.94 183 GLN A CA 1
ATOM 1446 C C . GLN A 1 183 ? -24.828 -7.360 14.432 1.00 85.94 183 GLN A C 1
ATOM 1448 O O . GLN A 1 183 ? -24.890 -8.553 14.722 1.00 85.94 183 GLN A O 1
ATOM 1453 N N . ARG A 1 184 ? -23.856 -6.872 13.650 1.00 83.94 184 ARG A N 1
ATOM 1454 C CA . ARG A 1 184 ? -22.866 -7.722 12.969 1.00 83.94 184 ARG A CA 1
ATOM 1455 C C . ARG A 1 184 ? -21.941 -8.470 13.931 1.00 83.94 184 ARG A C 1
ATOM 1457 O O . ARG A 1 184 ? -21.595 -9.617 13.674 1.00 83.94 184 ARG A O 1
ATOM 1464 N N . LEU A 1 185 ? -21.519 -7.823 15.016 1.00 80.44 185 LEU A N 1
ATOM 1465 C CA . LEU A 1 185 ? -20.575 -8.393 15.985 1.00 80.44 185 LEU A CA 1
ATOM 1466 C C . LEU A 1 185 ? -21.267 -9.088 17.162 1.00 80.44 185 LEU A C 1
ATOM 1468 O O . LEU A 1 185 ? -20.580 -9.612 18.040 1.00 80.44 185 LEU A O 1
ATOM 1472 N N . ASN A 1 186 ? -22.603 -9.064 17.199 1.00 82.25 186 ASN A N 1
ATOM 1473 C CA . ASN A 1 186 ? -23.429 -9.550 18.303 1.00 82.25 186 ASN A CA 1
ATOM 1474 C C . ASN A 1 186 ? -22.970 -9.015 19.679 1.00 82.25 186 ASN A C 1
ATOM 1476 O O . ASN A 1 186 ? -22.920 -9.743 20.673 1.00 82.25 186 ASN A O 1
ATOM 1480 N N . LYS A 1 187 ? -22.560 -7.740 19.726 1.00 79.81 187 LYS A N 1
ATOM 1481 C CA . LYS A 1 187 ? -22.025 -7.055 20.916 1.00 79.81 187 LYS A CA 1
ATOM 1482 C C . LYS A 1 187 ? -22.532 -5.615 20.954 1.00 79.81 187 LYS A C 1
ATOM 1484 O O . LYS A 1 187 ? -22.401 -4.933 19.946 1.00 79.81 187 LYS A O 1
ATOM 1489 N N . PRO A 1 188 ? -23.043 -5.104 22.087 1.00 79.06 188 PRO A N 1
ATOM 1490 C CA . PRO A 1 188 ? -23.523 -3.729 22.156 1.00 79.06 188 PRO A CA 1
ATOM 1491 C C . PRO A 1 188 ? -22.359 -2.740 22.005 1.00 79.06 188 PRO A C 1
ATOM 1493 O O . PRO A 1 188 ? -21.483 -2.639 22.866 1.00 7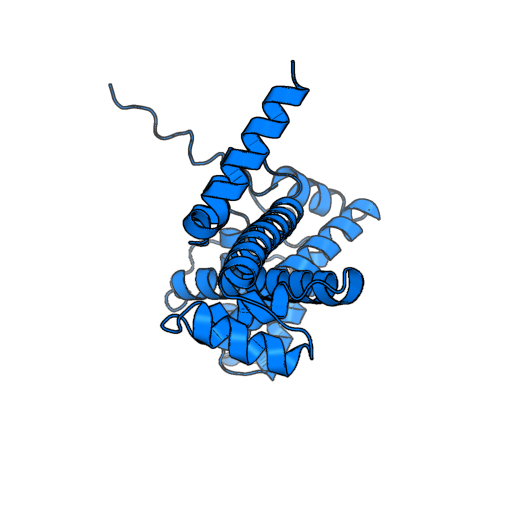9.06 188 PRO A O 1
ATOM 1496 N N . LEU A 1 189 ? -22.366 -1.993 20.906 1.00 81.38 189 LEU A N 1
ATOM 1497 C CA . LEU A 1 189 ? -21.469 -0.881 20.627 1.00 81.38 189 LEU A CA 1
ATOM 1498 C C . LEU A 1 189 ? -22.266 0.421 20.669 1.00 81.38 189 LEU A C 1
ATOM 1500 O O . LEU A 1 189 ? -23.356 0.529 20.119 1.00 81.38 189 LEU A O 1
ATOM 1504 N N . ASN A 1 190 ? -21.699 1.435 21.315 1.00 87.25 190 ASN A N 1
ATOM 1505 C CA . ASN A 1 190 ? -22.256 2.783 21.326 1.00 87.25 190 ASN A CA 1
ATOM 1506 C C . ASN A 1 190 ? -21.446 3.712 20.408 1.00 87.25 190 ASN A C 1
ATOM 1508 O O . ASN A 1 190 ? -20.293 3.431 20.068 1.00 87.25 190 ASN A O 1
ATOM 1512 N N . ALA A 1 191 ? -22.039 4.843 20.016 1.00 86.25 191 ALA A N 1
ATOM 1513 C CA . ALA A 1 191 ? -21.396 5.804 19.118 1.00 86.25 191 ALA A CA 1
ATOM 1514 C C . ALA A 1 191 ? -20.011 6.291 19.616 1.00 86.25 191 ALA A C 1
ATOM 1516 O O . ALA A 1 191 ? -19.085 6.364 18.805 1.00 86.25 191 ALA A O 1
ATOM 1517 N N . PRO A 1 192 ? -19.787 6.572 20.920 1.00 88.75 192 PRO A N 1
ATOM 1518 C CA . PRO A 1 192 ? -18.448 6.878 21.430 1.00 88.75 192 PRO A CA 1
ATOM 1519 C C . PRO A 1 192 ? -17.423 5.751 21.230 1.00 88.75 192 PRO A C 1
ATOM 1521 O O . PRO A 1 192 ? -16.294 6.024 20.816 1.00 88.75 192 PRO A O 1
ATOM 1524 N N . ALA A 1 193 ? -17.801 4.496 21.491 1.00 85.50 193 ALA A N 1
ATOM 1525 C CA . ALA A 1 193 ? -16.927 3.339 21.321 1.00 85.50 193 ALA A CA 1
ATOM 1526 C C . ALA A 1 193 ? -16.552 3.132 19.850 1.00 85.50 193 ALA A C 1
ATOM 1528 O O . ALA A 1 193 ? -15.375 2.929 19.551 1.00 85.50 193 ALA A O 1
ATOM 1529 N N . VAL A 1 194 ? -17.514 3.273 18.931 1.00 87.75 194 VAL A N 1
ATOM 1530 C CA . VAL A 1 194 ? -17.258 3.193 17.485 1.00 87.75 194 VAL A CA 1
ATOM 1531 C C . VAL A 1 194 ? -16.347 4.315 17.011 1.00 87.75 194 VAL A C 1
ATOM 1533 O O . VAL A 1 194 ? -15.402 4.039 16.282 1.00 87.75 194 VAL A O 1
ATOM 1536 N N . ARG A 1 195 ? -16.543 5.562 17.461 1.00 87.31 195 ARG A N 1
ATOM 1537 C CA . ARG A 1 195 ? -15.631 6.669 17.114 1.00 87.31 195 ARG A CA 1
ATOM 1538 C C . ARG A 1 195 ? -14.194 6.379 17.544 1.00 87.31 195 ARG A C 1
ATOM 1540 O O . ARG A 1 195 ? -13.267 6.578 16.762 1.00 87.31 195 ARG A O 1
ATOM 1547 N N . LYS A 1 196 ? -14.011 5.858 18.761 1.00 90.44 196 LYS A N 1
ATOM 1548 C CA . LYS A 1 196 ? -12.691 5.480 19.283 1.00 90.44 196 LYS A CA 1
ATOM 1549 C C . LYS A 1 196 ? -12.080 4.306 18.513 1.00 90.44 196 LYS A C 1
ATOM 1551 O O . LYS A 1 196 ? -10.886 4.322 18.224 1.00 90.44 196 LYS A O 1
ATOM 1556 N N . ALA A 1 197 ? -12.881 3.297 18.177 1.00 87.94 197 ALA A N 1
ATOM 1557 C CA . ALA A 1 197 ? -12.438 2.156 17.383 1.00 87.94 197 ALA A CA 1
ATOM 1558 C C . ALA A 1 197 ? -12.077 2.566 15.948 1.00 87.94 197 ALA A C 1
ATOM 1560 O O . ALA A 1 197 ? -11.042 2.147 15.450 1.00 87.94 197 ALA A O 1
ATOM 1561 N N . LEU A 1 198 ? -12.861 3.450 15.326 1.00 89.06 198 LEU A N 1
ATOM 1562 C CA . LEU A 1 198 ? -12.593 4.011 14.004 1.00 89.06 198 LEU A CA 1
ATOM 1563 C C . LEU A 1 198 ? -11.297 4.825 13.987 1.00 89.06 198 LEU A C 1
ATOM 1565 O O . LEU A 1 198 ? -10.503 4.683 13.062 1.00 89.06 198 LEU A O 1
ATOM 1569 N N . GLN A 1 199 ? -11.055 5.651 15.009 1.00 88.81 199 GLN A N 1
ATOM 1570 C CA . GLN A 1 199 ? -9.786 6.365 15.144 1.00 88.81 199 GLN A CA 1
ATOM 1571 C C . GLN A 1 199 ? -8.609 5.384 15.218 1.00 88.81 199 GLN A C 1
ATOM 1573 O O . GLN A 1 199 ? -7.657 5.512 14.455 1.00 88.81 199 GLN A O 1
ATOM 1578 N N . ARG A 1 200 ? -8.694 4.373 16.090 1.00 89.19 200 ARG A N 1
ATOM 1579 C CA . ARG A 1 200 ? -7.649 3.346 16.224 1.00 89.19 200 ARG A CA 1
ATOM 1580 C C . ARG A 1 200 ? -7.446 2.548 14.942 1.00 89.19 200 ARG A C 1
ATOM 1582 O O . ARG A 1 200 ? -6.310 2.240 14.607 1.00 89.19 200 ARG A O 1
ATOM 1589 N N . ALA A 1 201 ? -8.523 2.242 14.224 1.00 88.81 201 ALA A N 1
ATOM 1590 C CA . ALA A 1 201 ? -8.456 1.549 12.948 1.00 88.81 201 ALA A CA 1
ATOM 1591 C C . ALA A 1 201 ? -7.745 2.397 11.885 1.00 88.81 201 ALA A C 1
ATOM 1593 O O . ALA A 1 201 ? -6.899 1.869 11.175 1.00 88.81 201 ALA A O 1
ATOM 1594 N N . ARG A 1 202 ? -8.019 3.711 11.817 1.00 89.44 202 ARG A N 1
ATOM 1595 C CA . ARG A 1 202 ? -7.293 4.643 10.933 1.00 89.44 202 ARG A CA 1
ATOM 1596 C C . ARG A 1 202 ? -5.811 4.723 11.278 1.00 89.44 202 ARG A C 1
ATOM 1598 O O . ARG A 1 202 ? -4.988 4.622 10.378 1.00 89.44 202 ARG A O 1
ATOM 1605 N N . GLU A 1 203 ? -5.478 4.868 12.562 1.00 89.19 203 GLU A N 1
ATOM 1606 C CA . GLU A 1 203 ? -4.082 4.882 13.019 1.00 89.19 203 GLU A CA 1
ATOM 1607 C C . GLU A 1 203 ? -3.375 3.577 12.640 1.00 89.19 203 GLU A C 1
ATOM 1609 O O . GLU A 1 203 ? -2.314 3.617 12.026 1.00 89.19 203 GLU A O 1
ATOM 1614 N N . LYS A 1 204 ? -4.002 2.424 12.913 1.00 90.12 204 LYS A N 1
ATOM 1615 C CA . LYS A 1 204 ? -3.428 1.114 12.600 1.00 90.12 204 LYS A CA 1
ATOM 1616 C C . LYS A 1 204 ? -3.290 0.877 11.096 1.00 90.12 204 LYS A C 1
ATOM 1618 O O . LYS A 1 204 ? -2.291 0.312 10.673 1.00 90.12 204 LYS A O 1
ATOM 1623 N N . PHE A 1 205 ? -4.261 1.310 10.295 1.00 89.44 205 PHE A N 1
ATOM 1624 C CA . PHE A 1 205 ? -4.183 1.244 8.836 1.00 89.44 205 PHE A CA 1
ATOM 1625 C C . PHE A 1 205 ? -3.026 2.094 8.303 1.00 89.44 205 PHE A C 1
ATOM 1627 O O . PHE A 1 205 ? -2.248 1.619 7.483 1.00 89.44 205 PHE A O 1
ATOM 1634 N N . ALA A 1 206 ? -2.871 3.321 8.808 1.00 87.81 206 ALA A N 1
ATOM 1635 C CA . ALA A 1 206 ? -1.752 4.183 8.446 1.00 87.81 206 ALA A CA 1
ATOM 1636 C C . ALA A 1 206 ? -0.403 3.593 8.888 1.00 87.81 206 ALA A C 1
ATOM 1638 O O . ALA A 1 206 ? 0.546 3.661 8.118 1.00 87.81 206 ALA A O 1
ATOM 1639 N N . ASP A 1 207 ? -0.314 2.986 10.078 1.00 88.88 207 ASP A N 1
ATOM 1640 C CA . ASP A 1 207 ? 0.895 2.286 10.536 1.00 88.88 207 ASP A CA 1
ATOM 1641 C C . ASP A 1 207 ? 1.272 1.138 9.586 1.00 88.88 207 ASP A C 1
ATOM 1643 O O . ASP A 1 207 ? 2.421 1.048 9.170 1.00 88.88 207 ASP A O 1
ATOM 1647 N N . LEU A 1 208 ? 0.304 0.295 9.203 1.00 88.88 208 LEU A N 1
ATOM 1648 C CA . LEU A 1 208 ? 0.525 -0.826 8.280 1.00 88.88 208 LEU A CA 1
ATOM 1649 C C . LEU A 1 208 ? 0.931 -0.349 6.881 1.00 88.88 208 LEU A C 1
ATOM 1651 O O . LEU A 1 208 ? 1.810 -0.936 6.260 1.00 88.88 208 LEU A O 1
ATOM 1655 N N . LEU A 1 209 ? 0.319 0.735 6.398 1.00 87.31 209 LEU A N 1
ATOM 1656 C CA . LEU A 1 209 ? 0.682 1.343 5.122 1.00 87.31 209 LEU A CA 1
ATOM 1657 C C . LEU A 1 209 ? 2.118 1.887 5.164 1.00 87.31 209 LEU A C 1
ATOM 1659 O O . LEU A 1 209 ? 2.898 1.641 4.252 1.00 87.31 209 LEU A O 1
ATOM 1663 N N . LEU A 1 210 ? 2.489 2.587 6.240 1.00 85.38 210 LEU A N 1
ATOM 1664 C CA . LEU A 1 210 ? 3.852 3.087 6.438 1.00 85.38 210 LEU A CA 1
ATOM 1665 C C . LEU A 1 210 ? 4.873 1.953 6.562 1.00 85.38 210 LEU A C 1
ATOM 1667 O O . LEU A 1 210 ? 5.978 2.085 6.050 1.00 85.38 210 LEU A O 1
ATOM 1671 N N . GLU A 1 211 ? 4.519 0.857 7.230 1.00 85.38 211 GLU A N 1
ATOM 1672 C CA . GLU A 1 211 ? 5.361 -0.333 7.357 1.00 85.38 211 GLU A CA 1
ATOM 1673 C C . GLU A 1 211 ? 5.591 -1.003 5.995 1.00 85.38 211 GLU A C 1
ATOM 1675 O O . GLU A 1 211 ? 6.739 -1.296 5.648 1.00 85.38 211 GLU A O 1
ATOM 1680 N N . ASP A 1 212 ? 4.535 -1.159 5.190 1.00 82.12 212 ASP A N 1
ATOM 1681 C CA . ASP A 1 212 ? 4.625 -1.702 3.831 1.00 82.12 212 ASP A CA 1
ATOM 1682 C C . ASP A 1 212 ? 5.490 -0.808 2.933 1.00 82.12 212 ASP A C 1
ATOM 1684 O O . ASP A 1 212 ? 6.436 -1.290 2.310 1.00 82.12 212 ASP A O 1
ATOM 1688 N N . LEU A 1 213 ? 5.258 0.512 2.923 1.00 78.75 213 LEU A N 1
ATOM 1689 C CA . LEU A 1 213 ? 6.091 1.454 2.164 1.00 78.75 213 LEU A CA 1
ATOM 1690 C C . LEU A 1 213 ? 7.540 1.488 2.668 1.00 78.75 213 LEU A C 1
ATOM 1692 O O . LEU A 1 213 ? 8.470 1.535 1.869 1.00 78.75 213 LEU A O 1
ATOM 1696 N N . SER A 1 214 ? 7.763 1.449 3.980 1.00 78.00 214 SER A N 1
ATOM 1697 C CA . SER A 1 214 ? 9.110 1.431 4.557 1.00 78.00 214 SER A CA 1
ATOM 1698 C C . SER A 1 214 ? 9.869 0.163 4.165 1.00 78.00 214 SER A C 1
ATOM 1700 O O . SER A 1 214 ? 11.059 0.217 3.862 1.00 78.00 214 SER A O 1
ATOM 1702 N N . THR A 1 215 ? 9.189 -0.981 4.151 1.00 73.88 215 THR A N 1
ATOM 1703 C CA . THR A 1 215 ? 9.763 -2.253 3.693 1.00 73.88 215 THR A CA 1
ATOM 1704 C C . THR A 1 215 ? 10.035 -2.201 2.195 1.00 73.88 215 THR A C 1
ATOM 1706 O O . THR A 1 215 ? 11.113 -2.578 1.743 1.00 73.88 215 THR A O 1
ATOM 1709 N N . SER A 1 216 ? 9.096 -1.630 1.441 1.00 69.31 216 SER A N 1
ATOM 1710 C CA . SER A 1 216 ? 9.180 -1.457 -0.007 1.00 69.31 216 SER A CA 1
ATOM 1711 C C . SER A 1 216 ? 10.370 -0.630 -0.455 1.00 69.31 216 SER A C 1
ATOM 1713 O O . SER A 1 216 ? 11.048 -0.942 -1.429 1.00 69.31 216 SER A O 1
ATOM 1715 N N . LEU A 1 217 ? 10.614 0.445 0.283 1.00 68.12 217 LEU A N 1
ATOM 1716 C CA . LEU A 1 217 ? 11.715 1.361 0.062 1.00 68.12 217 LEU A CA 1
ATOM 1717 C C . LEU A 1 217 ? 13.000 0.894 0.757 1.00 68.12 217 LEU A C 1
ATOM 1719 O O . LEU A 1 217 ? 13.966 1.643 0.763 1.00 68.12 217 LEU A O 1
ATOM 1723 N N . LEU A 1 218 ? 13.023 -0.316 1.328 1.00 66.06 218 LEU A N 1
ATOM 1724 C CA . LEU A 1 218 ? 14.155 -0.917 2.033 1.00 66.06 218 LEU A CA 1
ATOM 1725 C C . LEU A 1 218 ? 14.761 -0.006 3.118 1.00 66.06 218 LEU A C 1
ATOM 1727 O O . LEU A 1 218 ? 15.948 0.329 3.093 1.00 66.06 218 LEU A O 1
ATOM 1731 N N . GLN A 1 219 ? 13.924 0.355 4.092 1.00 66.56 219 GLN A N 1
ATOM 1732 C CA . GLN A 1 219 ? 14.245 1.228 5.229 1.00 66.56 219 GLN A CA 1
ATOM 1733 C C . GLN A 1 219 ? 14.661 2.650 4.813 1.00 66.56 219 GLN A C 1
ATOM 1735 O O . GLN A 1 219 ? 15.797 3.065 5.055 1.00 66.56 219 GLN A O 1
ATOM 1740 N N . PRO A 1 220 ? 13.733 3.419 4.218 1.00 68.56 220 PRO A N 1
ATOM 1741 C CA . PRO A 1 220 ? 13.984 4.794 3.824 1.00 68.56 220 PRO A CA 1
ATOM 1742 C C . PRO A 1 220 ? 14.180 5.690 5.049 1.00 68.56 220 PRO A C 1
ATOM 1744 O O . PRO A 1 220 ? 13.698 5.425 6.158 1.00 68.56 220 PRO A O 1
ATOM 1747 N N . THR A 1 221 ? 14.832 6.821 4.824 1.00 73.50 221 THR A N 1
ATOM 1748 C CA . THR A 1 221 ? 14.766 7.956 5.741 1.00 73.50 221 THR A CA 1
ATOM 1749 C C . THR A 1 221 ? 13.334 8.495 5.827 1.00 73.50 221 THR A C 1
ATOM 1751 O O . THR A 1 221 ? 12.470 8.226 4.990 1.00 73.50 221 THR A O 1
ATOM 1754 N N . GLN A 1 222 ? 13.051 9.281 6.864 1.00 71.69 222 GLN A N 1
ATOM 1755 C CA . GLN A 1 222 ? 11.716 9.846 7.052 1.00 71.69 222 GLN A CA 1
ATOM 1756 C C . GLN A 1 222 ? 11.324 10.818 5.926 1.00 71.69 222 GLN A C 1
ATOM 1758 O O . GLN A 1 222 ? 10.155 10.871 5.547 1.00 71.69 222 GLN A O 1
ATOM 1763 N N . GLU A 1 223 ? 12.290 11.566 5.393 1.00 72.50 223 GLU A N 1
ATOM 1764 C CA . GLU A 1 223 ? 12.086 12.489 4.272 1.00 72.50 223 GLU A CA 1
ATOM 1765 C C . GLU A 1 223 ? 11.714 11.727 2.994 1.00 72.50 223 GLU A C 1
ATOM 1767 O O . GLU A 1 223 ? 10.761 12.095 2.310 1.00 72.50 223 GLU A O 1
ATOM 1772 N N . GLU A 1 224 ? 12.397 10.613 2.723 1.00 66.44 224 GLU A N 1
ATOM 1773 C CA . GLU A 1 224 ? 12.111 9.739 1.581 1.00 66.44 224 GLU A CA 1
ATOM 1774 C C . GLU A 1 224 ? 10.732 9.090 1.684 1.00 66.44 224 GLU A C 1
ATOM 1776 O O . GLU A 1 224 ? 9.968 9.090 0.719 1.00 66.44 224 GLU A O 1
ATOM 1781 N N . LEU A 1 225 ? 10.374 8.603 2.873 1.00 73.56 225 LEU A N 1
ATOM 1782 C CA . LEU A 1 225 ? 9.050 8.040 3.114 1.00 73.56 225 LEU A CA 1
ATOM 1783 C C . LEU A 1 225 ? 7.946 9.095 2.947 1.00 73.56 225 LEU A C 1
ATOM 1785 O O . LEU A 1 225 ? 6.904 8.812 2.357 1.00 73.56 225 LEU A O 1
ATOM 1789 N N . ALA A 1 226 ? 8.165 10.316 3.445 1.00 75.56 226 ALA A N 1
ATOM 1790 C CA . ALA A 1 226 ? 7.218 11.417 3.290 1.00 75.56 226 ALA A CA 1
ATOM 1791 C C . ALA A 1 226 ? 7.033 11.807 1.818 1.00 75.56 226 ALA A C 1
ATOM 1793 O O . ALA A 1 226 ? 5.895 12.009 1.391 1.00 75.56 226 ALA A O 1
ATOM 1794 N N . GLN A 1 227 ? 8.114 11.865 1.037 1.00 73.88 227 GLN A N 1
ATOM 1795 C CA . GLN A 1 227 ? 8.021 12.160 -0.388 1.00 73.88 227 GLN A CA 1
ATOM 1796 C C . GLN A 1 227 ? 7.278 11.062 -1.156 1.00 73.88 227 GLN A C 1
ATOM 1798 O O . GLN A 1 227 ? 6.387 11.386 -1.937 1.00 73.88 227 GLN A O 1
ATOM 1803 N N . GLU A 1 228 ? 7.571 9.779 -0.916 1.00 75.44 228 GLU A N 1
ATOM 1804 C CA . GLU A 1 228 ? 6.871 8.690 -1.617 1.00 75.44 228 GLU A CA 1
ATOM 1805 C C . GLU A 1 228 ? 5.362 8.717 -1.316 1.00 75.44 228 GLU A C 1
ATOM 1807 O O . GLU A 1 228 ? 4.533 8.505 -2.202 1.00 75.44 228 GLU A O 1
ATOM 1812 N N . LEU A 1 229 ? 4.977 9.059 -0.082 1.00 80.94 229 LEU A N 1
ATOM 1813 C CA . LEU A 1 229 ? 3.573 9.263 0.279 1.00 80.94 229 LEU A CA 1
ATOM 1814 C C . LEU A 1 229 ? 2.940 10.452 -0.453 1.00 80.94 229 LEU A C 1
ATOM 1816 O O . LEU A 1 229 ? 1.759 10.383 -0.798 1.00 80.94 229 LEU A O 1
ATOM 1820 N N . ILE A 1 230 ? 3.677 11.544 -0.672 1.00 77.94 230 ILE A N 1
ATOM 1821 C CA . ILE A 1 230 ? 3.196 12.695 -1.452 1.00 77.94 230 ILE A CA 1
ATOM 1822 C C . ILE A 1 230 ? 2.979 12.273 -2.907 1.00 77.94 230 ILE A C 1
ATOM 1824 O O . ILE A 1 230 ? 1.902 12.506 -3.458 1.00 77.94 230 ILE A O 1
ATOM 1828 N N . ASP A 1 231 ? 3.949 11.574 -3.491 1.00 74.19 231 ASP A N 1
ATOM 1829 C CA . ASP A 1 231 ? 3.920 11.117 -4.881 1.00 74.19 231 ASP A CA 1
ATOM 1830 C C . ASP A 1 231 ? 2.790 10.100 -5.129 1.00 74.19 231 ASP A C 1
ATOM 1832 O O . ASP A 1 231 ? 2.136 10.118 -6.173 1.00 74.19 231 ASP A O 1
ATOM 1836 N N . LEU A 1 232 ? 2.498 9.245 -4.144 1.00 79.81 232 LEU A N 1
ATOM 1837 C CA . LEU A 1 232 ? 1.361 8.319 -4.162 1.00 79.81 232 LEU A CA 1
ATOM 1838 C C . LEU A 1 232 ? 0.022 8.969 -3.790 1.00 79.81 232 LEU A C 1
ATOM 1840 O O . LEU A 1 232 ? -1.005 8.289 -3.805 1.00 79.81 232 LEU A O 1
ATOM 1844 N N . ARG A 1 233 ? -0.002 10.265 -3.452 1.00 82.50 233 ARG A N 1
ATOM 1845 C CA . ARG A 1 233 ? -1.192 10.979 -2.947 1.00 82.50 233 ARG A CA 1
ATOM 1846 C C . ARG A 1 233 ? -1.792 10.322 -1.695 1.00 82.50 233 ARG A C 1
ATOM 1848 O O . ARG A 1 233 ? -3.005 10.332 -1.493 1.00 82.50 233 ARG A O 1
ATOM 1855 N N . LEU A 1 234 ? -0.932 9.737 -0.864 1.00 83.75 234 LEU A N 1
ATOM 1856 C CA . LEU A 1 234 ? -1.266 9.077 0.400 1.00 83.75 234 LEU A CA 1
ATOM 1857 C C . LEU A 1 234 ? -0.882 9.909 1.634 1.00 83.75 234 LEU A C 1
ATOM 1859 O O . LEU A 1 234 ? -1.304 9.586 2.744 1.00 83.75 234 LEU A O 1
ATOM 1863 N N . TYR A 1 235 ? -0.119 10.992 1.451 1.00 80.25 235 TYR A N 1
ATOM 1864 C CA . TYR A 1 235 ? 0.437 11.800 2.541 1.00 80.25 235 TYR A CA 1
ATOM 1865 C C . TYR A 1 235 ? -0.604 12.268 3.563 1.00 80.25 235 TYR A C 1
ATOM 1867 O O . TYR A 1 235 ? -0.419 12.055 4.758 1.00 80.25 235 TYR A O 1
ATOM 1875 N N . GLU A 1 236 ? -1.734 12.818 3.117 1.00 78.88 236 GLU A N 1
ATOM 1876 C CA . GLU A 1 236 ? -2.777 13.335 4.016 1.00 78.88 236 GLU A CA 1
ATOM 1877 C C . GLU A 1 236 ? -3.378 12.258 4.937 1.00 78.88 236 GLU A C 1
ATOM 1879 O O . GLU A 1 236 ? -3.778 12.550 6.063 1.00 78.88 236 GLU A O 1
ATOM 1884 N N . TYR A 1 237 ? -3.399 10.994 4.502 1.00 76.06 237 TYR A N 1
ATOM 1885 C CA . TYR A 1 237 ? -3.913 9.885 5.311 1.00 76.06 237 TYR A CA 1
ATOM 1886 C C . TYR A 1 237 ? -2.906 9.404 6.361 1.00 76.06 237 TYR A C 1
ATOM 1888 O O . TYR A 1 237 ? -3.305 8.922 7.422 1.00 76.06 237 TYR A O 1
ATOM 1896 N N . CYS A 1 238 ? -1.609 9.545 6.079 1.00 78.62 238 CYS A N 1
ATOM 1897 C CA . CYS A 1 238 ? -0.527 9.019 6.911 1.00 78.62 238 CYS A CA 1
ATOM 1898 C C . CYS A 1 238 ? 0.180 10.079 7.758 1.00 78.62 238 CYS A C 1
ATOM 1900 O O . CYS A 1 238 ? 0.875 9.720 8.709 1.00 78.62 238 CYS A O 1
ATOM 1902 N N . ARG A 1 239 ? -0.000 11.369 7.455 1.00 77.69 239 ARG A N 1
ATOM 1903 C CA . ARG A 1 239 ? 0.686 12.484 8.119 1.00 77.69 239 ARG A CA 1
ATOM 1904 C C . ARG A 1 239 ? 0.618 12.427 9.655 1.00 77.69 239 ARG A C 1
ATOM 1906 O O . ARG A 1 239 ? 1.685 12.484 10.265 1.00 77.69 239 ARG A O 1
ATOM 1913 N N . PRO A 1 240 ? -0.552 12.242 10.306 1.00 79.00 240 PRO A N 1
ATOM 1914 C CA . PRO A 1 240 ? -0.620 12.222 11.772 1.00 79.00 240 PRO A CA 1
ATOM 1915 C C . PRO A 1 240 ? 0.196 11.081 12.392 1.00 79.00 240 PRO A C 1
ATOM 1917 O O . PRO A 1 240 ? 0.807 11.226 13.451 1.00 79.00 240 PRO A O 1
ATOM 1920 N N . THR A 1 241 ? 0.217 9.932 11.721 1.00 78.31 241 THR A N 1
ATOM 1921 C CA . THR A 1 241 ? 0.958 8.749 12.157 1.00 78.31 241 THR A CA 1
ATOM 1922 C C . THR A 1 241 ? 2.460 8.919 11.931 1.00 78.31 241 THR A C 1
ATOM 1924 O O . THR A 1 241 ? 3.261 8.561 12.794 1.00 78.31 241 THR A O 1
ATOM 1927 N N . LEU A 1 242 ? 2.849 9.527 10.809 1.00 75.12 242 LEU A N 1
ATOM 1928 C CA . LEU A 1 242 ? 4.241 9.817 10.479 1.00 75.12 242 LEU A CA 1
ATOM 1929 C C . LEU A 1 242 ? 4.856 10.819 11.470 1.00 75.12 242 LEU A C 1
ATOM 1931 O O . LEU A 1 242 ? 5.945 10.572 11.982 1.00 75.12 242 LEU A O 1
ATOM 1935 N N . GLU A 1 243 ? 4.134 11.889 11.821 1.00 78.38 243 GLU A N 1
ATOM 1936 C CA . GLU A 1 243 ? 4.548 12.863 12.846 1.00 78.38 243 GLU A CA 1
ATOM 1937 C C . GLU A 1 243 ? 4.692 12.202 14.233 1.00 78.38 243 GLU A C 1
ATOM 1939 O O . GLU A 1 243 ? 5.688 12.403 14.928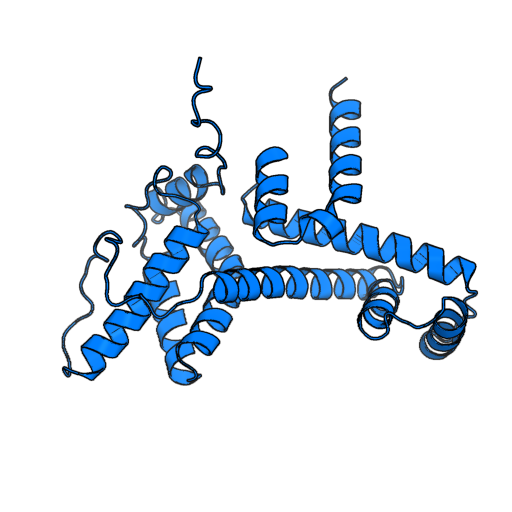 1.00 78.38 243 GLU A O 1
ATOM 1944 N N . LYS A 1 244 ? 3.749 11.332 14.619 1.00 78.88 244 LYS A N 1
ATOM 1945 C CA . LYS A 1 244 ? 3.803 10.568 15.881 1.00 78.88 244 LYS A CA 1
ATOM 1946 C C . LYS A 1 244 ? 5.012 9.629 15.955 1.00 78.88 244 LYS A C 1
ATOM 1948 O O . LYS A 1 244 ? 5.618 9.494 17.019 1.00 78.88 244 LYS A O 1
ATOM 1953 N N . ASN A 1 245 ? 5.357 8.967 14.852 1.00 71.75 245 ASN A N 1
ATOM 1954 C CA . ASN A 1 245 ? 6.497 8.050 14.792 1.00 71.75 245 ASN A CA 1
ATOM 1955 C C . ASN A 1 245 ? 7.843 8.796 14.771 1.00 71.75 245 ASN A C 1
ATOM 1957 O O . ASN A 1 245 ? 8.821 8.276 15.309 1.00 71.75 245 ASN A O 1
ATOM 1961 N N . ALA A 1 246 ? 7.877 10.022 14.240 1.00 67.44 246 ALA A N 1
ATOM 1962 C CA . ALA A 1 246 ? 9.029 10.923 14.320 1.00 67.44 246 ALA A CA 1
ATOM 1963 C C . ALA A 1 246 ? 9.359 11.295 15.772 1.00 67.44 246 ALA A C 1
ATOM 1965 O O . ALA A 1 246 ? 10.474 11.080 16.239 1.00 67.44 246 ALA A O 1
ATOM 1966 N N . LEU A 1 247 ? 8.344 11.753 16.513 1.00 61.59 247 LEU A N 1
ATOM 1967 C CA . LEU A 1 247 ? 8.486 12.183 17.907 1.00 61.59 247 LEU A CA 1
ATOM 1968 C C . LEU A 1 247 ? 8.965 11.046 18.821 1.00 61.59 247 LEU A C 1
ATOM 1970 O O . LEU A 1 247 ? 9.782 11.262 19.710 1.00 61.59 247 LEU A O 1
ATOM 1974 N N . LYS A 1 248 ? 8.507 9.812 18.575 1.00 61.03 248 LYS A N 1
ATOM 1975 C CA . LYS A 1 248 ? 8.979 8.634 19.317 1.00 61.03 248 LYS A CA 1
ATOM 1976 C C . LYS A 1 248 ? 10.447 8.301 19.051 1.00 61.03 248 LYS A C 1
ATOM 1978 O O . LYS A 1 248 ? 11.094 7.771 19.943 1.00 61.03 248 LYS A O 1
ATOM 1983 N N . LYS A 1 249 ? 10.970 8.549 17.846 1.00 58.22 249 LYS A N 1
ATOM 1984 C CA . LYS A 1 249 ? 12.388 8.296 17.541 1.00 58.22 249 LYS A CA 1
ATOM 1985 C C . LYS A 1 249 ? 13.302 9.319 18.222 1.00 58.22 249 LYS A C 1
ATOM 1987 O O . LYS A 1 249 ? 14.348 8.920 18.724 1.00 58.22 249 LYS A O 1
ATOM 1992 N N . ASP A 1 250 ? 12.881 10.580 18.310 1.00 50.28 250 ASP A N 1
ATOM 1993 C CA . ASP A 1 250 ? 13.647 11.640 18.983 1.00 50.28 250 ASP A CA 1
ATOM 1994 C C . ASP A 1 250 ? 13.724 11.453 20.509 1.00 50.28 250 ASP A C 1
ATOM 1996 O O . ASP A 1 250 ? 14.763 11.731 21.108 1.00 50.28 250 ASP A O 1
ATOM 2000 N N . ASP A 1 251 ? 12.668 10.923 21.140 1.00 44.66 251 ASP A N 1
ATOM 2001 C CA . ASP A 1 251 ? 12.652 10.631 22.585 1.00 44.66 251 ASP A CA 1
ATOM 2002 C C . ASP A 1 251 ? 13.558 9.450 22.984 1.00 44.66 251 ASP A C 1
ATOM 2004 O O . ASP A 1 251 ? 14.001 9.382 24.126 1.00 44.66 251 ASP A O 1
ATOM 2008 N N . PHE A 1 252 ? 13.857 8.525 22.064 1.00 44.44 252 PHE A N 1
ATOM 2009 C CA . PHE A 1 252 ? 14.787 7.408 22.302 1.00 44.44 252 PHE A CA 1
ATOM 2010 C C . PHE A 1 252 ? 16.247 7.741 21.954 1.00 44.44 252 PHE A C 1
ATOM 2012 O O . PHE A 1 252 ? 17.144 6.968 22.288 1.00 44.44 252 PHE A O 1
ATOM 2019 N N . ALA A 1 253 ? 16.492 8.863 21.271 1.00 47.28 253 ALA A N 1
ATOM 2020 C CA . ALA A 1 253 ? 17.826 9.335 20.894 1.00 47.28 253 ALA A CA 1
ATOM 2021 C C . ALA A 1 253 ? 18.443 10.317 21.917 1.00 47.28 253 ALA A C 1
ATOM 2023 O O . ALA A 1 253 ? 19.529 10.849 21.674 1.00 47.28 253 ALA A O 1
ATOM 2024 N N . ARG A 1 254 ? 17.760 10.560 23.044 1.00 39.59 254 ARG A N 1
ATOM 2025 C CA . ARG A 1 254 ? 18.222 11.354 24.194 1.00 39.59 254 ARG A CA 1
ATOM 2026 C C . ARG A 1 254 ? 18.466 10.471 25.410 1.00 39.59 254 ARG A C 1
ATOM 2028 O O . ARG A 1 254 ? 19.404 10.811 26.163 1.00 39.59 254 ARG A O 1
#

Mean predicted aligned error: 12.65 Å

InterPro domains:
  IPR007627 RNA polymerase sigma-70 region 2 [PF04542] (38-106)
  IPR013325 RNA polymerase sigma factor, region 2 [SSF88946] (30-121)
  IPR039425 RNA polymerase sigma-70-like [PTHR43133] (24-210)

Solvent-accessible surface area (backbone atoms only — not comparable to full-atom values): 14332 Å² total; per-residue (Å²): 134,84,77,80,87,79,76,72,79,69,60,53,52,42,44,69,55,57,45,46,22,34,72,34,46,88,39,75,67,15,41,51,52,50,47,53,50,44,68,67,45,43,64,28,49,36,53,40,34,30,68,73,66,71,35,68,72,59,16,51,51,53,42,49,52,48,52,54,42,57,71,70,36,71,55,67,79,64,58,64,87,77,57,48,65,65,60,53,53,48,47,52,53,47,49,51,54,50,48,50,60,55,41,74,77,46,86,85,76,77,84,71,84,70,79,72,76,85,63,91,56,83,87,55,84,82,70,58,65,66,58,52,42,48,33,44,38,52,42,52,49,50,52,25,52,52,54,34,40,54,48,21,72,74,69,72,46,66,32,37,63,49,41,51,50,44,70,78,39,74,85,64,50,54,57,62,51,11,56,54,48,15,65,76,67,74,44,97,48,47,37,70,57,43,53,54,45,39,51,52,23,50,51,50,38,32,50,45,38,51,50,52,51,32,58,72,27,64,68,45,55,72,68,37,51,51,48,53,26,51,73,48,73,42,33,87,75,31,46,72,55,53,54,53,55,51,56,56,52,58,68,73,74,108

Sequence (254 aa):
MPIPNNRLSAINTSWQQIRAANNDADLPEGRTALWQLLELYGGAVERYLLGAVRNEDLAQELAQEFAVAFLKGAFKGADPNRGRFRDFVKGILQNLIANHYRKGKKRPGHLPSEFPEPAESEAAQGIDEETLITCWRDEFLSRAWQALLAVEESSGQPYHAILKYKADHPDQSSEQMAEMMSQRLNKPLNAPAVRKALQRAREKFADLLLEDLSTSLLQPTQEELAQELIDLRLYEYCRPTLEKNALKK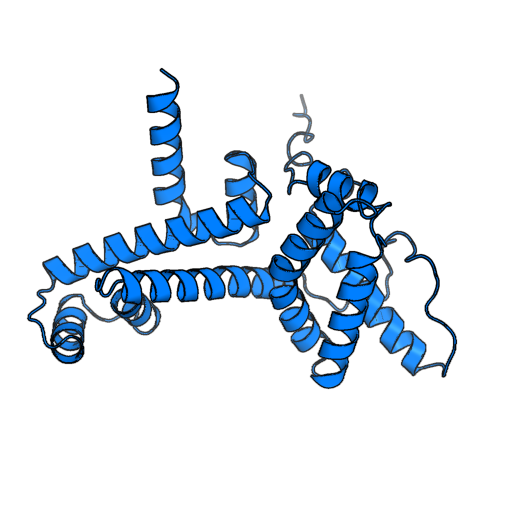DDFAR